Protein AF-A0A7S3ADI3-F1 (afdb_monomer)

Radius of gyration: 35.53 Å; Cα contacts (8 Å, |Δi|>4): 324; chains: 1; bounding box: 82×60×129 Å

InterPro domains:
  IPR013783 Immunoglobulin-like fold [G3DSA:2.60.40.10] (23-180)
  IPR014756 Immunoglobulin E-set [SSF81296] (14-174)
  IPR017868 Filamin/ABP280 repeat-like [PF00630] (26-171)

pLDDT: mean 74.36, std 20.29, range [29.3, 97.06]

Nearest PDB structures (foldseek):
  4m9p-assembly1_A  TM=6.680E-01  e=1.908E-05  Homo sapiens
  2w0p-assembly1_A  TM=7.934E-01  e=2.709E-04  Homo sapiens
  2k7q-assembly1_A  TM=6.368E-01  e=1.059E-04  Homo sapiens
  4p3w-assembly2_B  TM=6.270E-01  e=1.119E-04  Homo sapiens
  2jf1-assembly1_A  TM=7.685E-01  e=1.678E-03  Homo sapiens

Structure (mmCIF, N/CA/C/O backbone):
data_AF-A0A7S3ADI3-F1
#
_entry.id   AF-A0A7S3ADI3-F1
#
loop_
_atom_site.group_PDB
_atom_site.id
_atom_site.type_symbol
_atom_site.label_atom_id
_atom_site.label_alt_id
_atom_site.label_comp_id
_atom_site.label_asym_id
_atom_site.label_entity_id
_atom_site.label_seq_id
_atom_site.pdbx_PDB_ins_code
_atom_site.Cartn_x
_atom_site.Cartn_y
_atom_site.Cartn_z
_atom_site.occupancy
_atom_site.B_iso_or_equiv
_atom_site.auth_seq_id
_atom_site.auth_comp_id
_atom_site.auth_asym_id
_atom_site.auth_atom_id
_atom_site.pdbx_PDB_model_num
ATOM 1 N N . MET A 1 1 ? -21.229 -15.408 33.907 1.00 64.81 1 MET A N 1
ATOM 2 C CA . MET A 1 1 ? -21.029 -15.290 35.372 1.00 64.81 1 MET A CA 1
ATOM 3 C C . MET A 1 1 ? -22.259 -15.889 36.044 1.00 64.81 1 MET A C 1
ATOM 5 O O . MET A 1 1 ? -23.345 -15.693 35.511 1.00 64.81 1 MET A O 1
ATOM 9 N N . HIS A 1 2 ? -22.115 -16.633 37.145 1.00 72.38 2 HIS A N 1
ATOM 10 C CA . HIS A 1 2 ? -23.259 -17.216 37.862 1.00 72.38 2 HIS A CA 1
ATOM 11 C C . HIS A 1 2 ? -23.499 -16.444 39.154 1.00 72.38 2 HIS A C 1
ATOM 13 O O . HIS A 1 2 ? -22.620 -16.397 40.014 1.00 72.38 2 HIS A O 1
ATOM 19 N N . LEU A 1 3 ? -24.669 -15.819 39.269 1.00 79.75 3 LEU A N 1
ATOM 20 C CA . LEU A 1 3 ? -25.079 -15.113 40.476 1.00 79.75 3 LEU A CA 1
ATOM 21 C C . LEU A 1 3 ? -26.027 -16.014 41.267 1.00 79.75 3 LEU A C 1
ATOM 23 O O . LEU A 1 3 ? -27.162 -16.241 40.853 1.00 79.75 3 LEU A O 1
ATOM 27 N N . ALA A 1 4 ? -25.548 -16.531 42.397 1.00 79.81 4 ALA A N 1
ATOM 28 C CA . ALA A 1 4 ? -26.374 -17.280 43.334 1.00 79.81 4 ALA A CA 1
ATOM 29 C C . ALA A 1 4 ? -26.957 -16.326 44.382 1.00 79.81 4 ALA A C 1
ATOM 31 O O . ALA A 1 4 ? -26.210 -15.627 45.069 1.00 79.81 4 ALA A O 1
ATOM 32 N N . VAL A 1 5 ? -28.283 -16.301 44.509 1.00 81.19 5 VAL A N 1
ATOM 33 C CA . VAL A 1 5 ? -28.988 -15.495 45.513 1.00 81.19 5 VAL A CA 1
ATOM 34 C C . VAL A 1 5 ? -29.675 -16.432 46.495 1.00 81.19 5 VAL A C 1
ATOM 36 O O . VAL A 1 5 ? -30.455 -17.297 46.096 1.00 81.19 5 VAL A O 1
ATOM 39 N N . ARG A 1 6 ? -29.383 -16.247 47.786 1.00 87.75 6 ARG A N 1
ATOM 40 C CA . ARG A 1 6 ? -29.930 -17.054 48.882 1.00 87.75 6 ARG A CA 1
ATOM 41 C C . ARG A 1 6 ? -30.713 -16.192 49.855 1.00 87.75 6 ARG A C 1
ATOM 43 O O . ARG A 1 6 ? -30.237 -15.132 50.253 1.00 87.75 6 ARG A O 1
ATOM 50 N N . VAL A 1 7 ? -31.867 -16.684 50.294 1.00 81.44 7 VAL A N 1
ATOM 51 C CA . VAL A 1 7 ? -32.650 -16.091 51.385 1.00 81.44 7 VAL A CA 1
ATOM 52 C C . VAL A 1 7 ? -32.801 -17.138 52.481 1.00 81.44 7 VAL A C 1
ATOM 54 O O . VAL A 1 7 ? -33.259 -18.251 52.234 1.00 81.44 7 VAL A O 1
ATOM 57 N N . SER A 1 8 ? -32.362 -16.799 53.695 1.00 82.12 8 SER A N 1
ATOM 58 C CA . SER A 1 8 ? -32.428 -17.681 54.874 1.00 82.12 8 SER A CA 1
ATOM 59 C C . SER A 1 8 ? -31.777 -19.064 54.682 1.00 82.12 8 SER A C 1
ATOM 61 O O . SER A 1 8 ? -32.196 -20.040 55.295 1.00 82.12 8 SER A O 1
ATOM 63 N N . GLY A 1 9 ? -30.752 -19.157 53.828 1.00 79.62 9 GLY A N 1
ATOM 64 C CA . GLY A 1 9 ? -30.021 -20.400 53.544 1.00 79.62 9 GLY A CA 1
ATOM 65 C C . GLY A 1 9 ? -30.578 -21.245 52.391 1.00 79.62 9 GLY A C 1
ATOM 66 O O . GLY A 1 9 ? -29.896 -22.179 51.977 1.00 79.62 9 GLY A O 1
ATOM 67 N N . GLY A 1 10 ? -31.748 -20.905 51.839 1.00 77.81 10 GLY A N 1
ATOM 68 C CA . GLY A 1 10 ? -32.290 -21.515 50.619 1.00 77.81 10 GLY A CA 1
ATOM 69 C C . GLY A 1 10 ? -31.977 -20.683 49.374 1.00 77.81 10 GLY A C 1
ATOM 70 O O . GLY A 1 10 ? -31.975 -19.452 49.443 1.00 77.81 10 GLY A O 1
ATOM 71 N N . ASP A 1 11 ? -31.705 -21.339 48.244 1.00 84.38 11 ASP A N 1
ATOM 72 C CA . ASP A 1 11 ? -31.566 -20.668 46.947 1.00 84.38 11 ASP A CA 1
ATOM 73 C C . ASP A 1 11 ? -32.933 -20.135 46.483 1.00 84.38 11 ASP A C 1
ATOM 75 O O . ASP A 1 11 ? -33.967 -20.787 46.648 1.00 84.38 11 ASP A O 1
ATOM 79 N N . LEU A 1 12 ? -32.944 -18.922 45.928 1.00 82.31 12 LEU A N 1
ATOM 80 C CA . LEU A 1 12 ? -34.144 -18.346 45.326 1.00 82.31 12 LEU A CA 1
ATOM 81 C C . LEU A 1 12 ? -34.555 -19.184 44.096 1.00 82.31 12 LEU A C 1
ATOM 83 O O . LEU A 1 12 ? -33.668 -19.685 43.402 1.00 82.31 12 LEU A O 1
ATOM 87 N N . PRO A 1 13 ? -35.854 -19.334 43.772 1.00 74.44 13 PRO A N 1
ATOM 88 C CA . PRO A 1 13 ? -36.254 -19.912 42.491 1.00 74.44 13 PRO A CA 1
ATOM 89 C C . PRO A 1 13 ? -35.522 -19.231 41.318 1.00 74.44 13 PRO A C 1
ATOM 91 O O . PRO A 1 13 ? -35.363 -18.011 41.314 1.00 74.44 13 PRO A O 1
ATOM 94 N N . ASP A 1 14 ? -35.035 -20.049 40.378 1.00 78.31 14 ASP A N 1
ATOM 95 C CA . ASP A 1 14 ? -34.173 -19.696 39.231 1.00 78.31 14 ASP A CA 1
ATOM 96 C C . ASP A 1 14 ? -32.724 -19.274 39.550 1.00 78.31 14 ASP A C 1
ATOM 98 O O . ASP A 1 14 ? -31.951 -18.936 38.649 1.00 78.31 14 ASP A O 1
ATOM 102 N N . SER A 1 15 ? -32.302 -19.374 40.813 1.00 84.19 15 SER A N 1
ATOM 103 C CA . SER A 1 15 ? -30.893 -19.286 41.200 1.00 84.19 15 SER A CA 1
ATOM 104 C C . SER A 1 15 ? -30.190 -20.640 40.996 1.00 84.19 15 SER A C 1
ATOM 106 O O . SER A 1 15 ? -30.718 -21.669 41.424 1.00 84.19 15 SER A O 1
ATOM 108 N N . PRO A 1 16 ? -28.976 -20.676 40.410 1.00 80.31 16 PRO A N 1
ATOM 109 C CA . PRO A 1 16 ? -28.148 -19.530 40.035 1.00 80.31 16 PRO A CA 1
ATOM 110 C C . PRO A 1 16 ? -28.542 -18.885 38.698 1.00 80.31 16 PRO A C 1
ATOM 112 O O . PRO A 1 16 ? -28.628 -19.549 37.664 1.00 80.31 16 PRO A O 1
ATOM 115 N N . PHE A 1 17 ? -28.643 -17.554 38.699 1.00 81.38 17 PHE A N 1
ATOM 116 C CA . PHE A 1 17 ? -28.904 -16.774 37.493 1.00 81.38 17 PHE A CA 1
ATOM 117 C C . PHE A 1 17 ? -27.667 -16.751 36.592 1.00 81.38 17 PHE A C 1
ATOM 119 O O . PHE A 1 17 ? -26.553 -16.442 37.033 1.00 81.38 17 PHE A O 1
ATOM 126 N N . CYS A 1 18 ? -27.868 -17.048 35.309 1.00 73.25 18 CYS A N 1
ATOM 127 C CA . CYS A 1 18 ? -26.836 -16.921 34.287 1.00 73.25 18 CYS A CA 1
ATOM 128 C C . CYS A 1 18 ? -26.849 -15.497 33.727 1.00 73.25 18 CYS A C 1
ATOM 130 O O . CYS A 1 18 ? -27.729 -15.143 32.948 1.00 73.25 18 CYS A O 1
ATOM 132 N N . ILE A 1 19 ? -25.869 -14.683 34.121 1.00 75.81 19 ILE A N 1
ATOM 133 C CA . ILE A 1 19 ? -25.701 -13.324 33.596 1.00 75.81 19 ILE A CA 1
ATOM 134 C C . ILE A 1 19 ? -24.597 -13.348 32.538 1.00 75.81 19 ILE A C 1
ATOM 136 O O . ILE A 1 19 ? -23.446 -13.719 32.822 1.00 75.81 19 ILE A O 1
ATOM 140 N N . THR A 1 20 ? -24.958 -12.923 31.329 1.00 73.62 20 THR A N 1
ATOM 141 C CA . THR A 1 20 ? -24.029 -12.673 30.226 1.00 73.62 20 THR A CA 1
ATOM 142 C C . THR A 1 20 ? -23.801 -11.173 30.133 1.00 73.62 20 THR A C 1
ATOM 144 O O . THR A 1 20 ? -24.701 -10.423 29.768 1.00 73.62 20 THR A O 1
ATOM 147 N N . VAL A 1 21 ? -22.599 -10.731 30.494 1.00 74.12 21 VAL A N 1
ATOM 148 C CA . VAL A 1 21 ? -22.175 -9.348 30.267 1.00 74.12 21 VAL A CA 1
ATOM 149 C C . VAL A 1 21 ? -21.620 -9.285 28.851 1.00 74.12 21 VAL A C 1
ATOM 151 O O . VAL A 1 21 ? -20.622 -9.945 28.556 1.00 74.12 21 VAL A O 1
ATOM 154 N N . VAL A 1 22 ? -22.296 -8.540 27.980 1.00 76.81 22 VAL A N 1
ATOM 155 C CA . VAL A 1 22 ? -21.808 -8.239 26.632 1.00 76.81 22 VAL A CA 1
ATOM 156 C C . VAL A 1 22 ? -21.071 -6.895 26.643 1.00 76.81 22 VAL A C 1
ATOM 158 O O . VAL A 1 22 ? -21.474 -5.998 27.389 1.00 76.81 22 VAL A O 1
ATOM 161 N N . PRO A 1 23 ? -19.987 -6.749 25.864 1.00 79.94 23 PRO A N 1
ATOM 162 C CA . PRO A 1 23 ? -19.334 -5.459 25.661 1.00 79.94 23 PRO A CA 1
ATOM 163 C C . PRO A 1 23 ? -20.309 -4.427 25.083 1.00 79.94 23 PRO A C 1
ATOM 165 O O . PRO A 1 23 ? -21.277 -4.785 24.409 1.00 79.94 23 PRO A O 1
ATOM 168 N N . ALA A 1 24 ? -20.043 -3.144 25.325 1.00 80.44 24 ALA A N 1
ATOM 169 C CA . ALA A 1 24 ? -20.792 -2.073 24.667 1.00 80.44 24 ALA A CA 1
ATOM 170 C C . ALA A 1 24 ? -20.353 -1.903 23.194 1.00 80.44 24 ALA A C 1
ATOM 172 O O . ALA A 1 24 ? -19.437 -2.579 22.722 1.00 80.44 24 ALA A O 1
ATOM 173 N N . SER A 1 25 ? -21.003 -0.988 22.464 1.00 83.00 25 SER A N 1
ATOM 174 C CA . SER A 1 25 ? -20.629 -0.642 21.085 1.00 83.00 25 SER A CA 1
ATOM 175 C C . SER A 1 25 ? -19.145 -0.276 20.967 1.00 83.00 25 SER A C 1
ATOM 177 O O . SER A 1 25 ? -18.563 0.316 21.885 1.00 83.00 25 SER A O 1
ATOM 179 N N . ALA A 1 26 ? -18.550 -0.608 19.819 1.00 85.88 26 ALA A N 1
ATOM 180 C CA . ALA A 1 26 ? -17.150 -0.330 19.531 1.00 85.88 26 ALA A CA 1
ATOM 181 C C . ALA A 1 26 ? -16.830 1.166 19.687 1.00 85.88 26 ALA A C 1
ATOM 183 O O . ALA A 1 26 ? -17.563 2.047 19.243 1.00 85.88 26 ALA A O 1
ATOM 184 N N . SER A 1 27 ? -15.709 1.463 20.336 1.00 86.31 27 SER A N 1
ATOM 185 C CA . SER A 1 27 ? -15.210 2.814 20.556 1.00 86.31 27 SER A CA 1
ATOM 186 C C . SER A 1 27 ? -13.925 3.016 19.767 1.00 86.31 27 SER A C 1
ATOM 188 O O . SER A 1 27 ? -12.884 2.446 20.101 1.00 86.31 27 SER A O 1
ATOM 190 N N . ALA A 1 28 ? -13.969 3.883 18.752 1.00 86.06 28 ALA A N 1
ATOM 191 C CA . ALA A 1 28 ? -12.801 4.229 17.939 1.00 86.06 28 ALA A CA 1
ATOM 192 C C . ALA A 1 28 ? -11.582 4.644 18.774 1.00 86.06 28 ALA A C 1
ATOM 194 O O . ALA A 1 28 ? -10.474 4.197 18.515 1.00 86.06 28 ALA A O 1
ATOM 195 N N . ALA A 1 29 ? -11.794 5.432 19.832 1.00 85.06 29 ALA A N 1
ATOM 196 C CA . ALA A 1 29 ? -10.722 5.953 20.680 1.00 85.06 29 ALA A CA 1
ATOM 197 C C . ALA A 1 29 ? -10.017 4.884 21.535 1.00 85.06 29 ALA A C 1
ATOM 199 O O . ALA A 1 29 ? -8.918 5.121 22.031 1.00 85.06 29 ALA A O 1
ATOM 200 N N . ARG A 1 30 ? -10.669 3.738 21.766 1.00 86.50 30 ARG A N 1
ATOM 201 C CA . ARG A 1 30 ? -10.125 2.611 22.541 1.00 86.50 30 ARG A CA 1
ATOM 202 C C . ARG A 1 30 ? -9.694 1.445 21.662 1.00 86.50 30 ARG A C 1
ATOM 204 O O . ARG A 1 30 ? -8.986 0.569 22.148 1.00 86.50 30 ARG A O 1
ATOM 211 N N . SER A 1 31 ? -10.145 1.431 20.415 1.00 87.69 31 SER A N 1
ATOM 212 C CA . SER A 1 31 ? -9.794 0.418 19.431 1.00 87.69 31 SER A CA 1
ATOM 213 C C . SER A 1 31 ? -8.350 0.607 18.985 1.00 87.69 31 SER A C 1
ATOM 215 O O . SER A 1 31 ? -7.825 1.720 18.998 1.00 87.69 31 SER A O 1
ATOM 217 N N . GLU A 1 32 ? -7.703 -0.487 18.611 1.00 88.31 32 GLU A N 1
ATOM 218 C CA . GLU A 1 32 ? -6.291 -0.48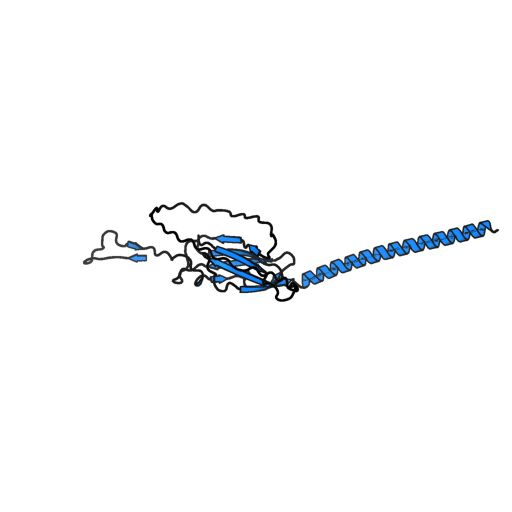2 18.257 1.00 88.31 32 GLU A CA 1
ATOM 219 C C . GLU A 1 32 ? -6.112 -0.936 16.811 1.00 88.31 32 GLU A C 1
ATOM 221 O O . GLU A 1 32 ? -6.570 -2.008 16.413 1.00 88.31 32 GLU A O 1
ATOM 226 N N . LEU A 1 33 ? -5.431 -0.109 16.021 1.00 88.62 33 LEU A N 1
ATOM 227 C CA . LEU A 1 33 ? -5.061 -0.431 14.652 1.00 88.62 33 LEU A CA 1
ATOM 228 C C . LEU A 1 33 ? -3.599 -0.883 14.616 1.00 88.62 33 LEU A C 1
ATOM 230 O O . LEU A 1 33 ? -2.696 -0.143 15.005 1.00 88.62 33 LEU A O 1
ATOM 234 N N . ARG A 1 34 ? -3.356 -2.099 14.128 1.00 87.69 34 ARG A N 1
ATOM 235 C CA . ARG A 1 34 ? -2.025 -2.700 13.992 1.00 87.69 34 ARG A CA 1
ATOM 236 C C . ARG A 1 34 ? -1.804 -3.153 12.556 1.00 87.69 34 ARG A C 1
ATOM 238 O O . ARG A 1 34 ? -2.733 -3.568 11.877 1.00 87.69 34 ARG A O 1
ATOM 245 N N . GLY A 1 35 ? -0.564 -3.138 12.088 1.00 83.12 35 GLY A N 1
ATOM 246 C CA . GLY A 1 35 ? -0.212 -3.746 10.808 1.00 83.12 35 GLY A CA 1
ATOM 247 C C . GLY A 1 35 ? 0.928 -3.041 10.099 1.00 83.12 35 GLY A C 1
ATOM 248 O O . GLY A 1 35 ? 1.277 -1.902 10.400 1.00 83.12 35 GLY A O 1
ATOM 249 N N . GLU A 1 36 ? 1.490 -3.737 9.120 1.00 80.62 36 GLU A N 1
ATOM 250 C CA . GLU A 1 36 ? 2.572 -3.233 8.272 1.00 80.62 36 GLU A CA 1
ATOM 251 C C . GLU A 1 36 ? 2.143 -2.053 7.392 1.00 80.62 36 GLU A C 1
ATOM 253 O O . GLU A 1 36 ? 2.987 -1.296 6.929 1.00 80.62 36 GLU A O 1
ATOM 258 N N . GLY A 1 37 ? 0.834 -1.871 7.181 1.00 78.25 37 GLY A N 1
ATOM 259 C CA . GLY A 1 37 ? 0.307 -0.734 6.432 1.00 78.25 37 GLY A CA 1
ATOM 260 C C . GLY A 1 37 ? 0.447 0.623 7.137 1.00 78.25 37 GLY A C 1
ATOM 261 O O . GLY A 1 37 ? 0.329 1.665 6.504 1.00 78.25 37 GLY A O 1
ATOM 262 N N . LEU A 1 38 ? 0.726 0.657 8.441 1.00 79.38 38 LEU A N 1
ATOM 263 C CA . LEU A 1 38 ? 0.944 1.928 9.147 1.00 79.38 38 LEU A CA 1
ATOM 264 C C . LEU A 1 38 ? 2.376 2.451 9.013 1.00 79.38 38 LEU A C 1
ATOM 266 O O . LEU A 1 38 ? 2.667 3.559 9.457 1.00 79.38 38 LEU A O 1
ATOM 270 N N . VAL A 1 39 ? 3.273 1.660 8.423 1.00 82.44 39 VAL A N 1
ATOM 271 C CA . VAL A 1 39 ? 4.692 1.989 8.298 1.00 82.44 39 VAL A CA 1
ATOM 272 C C . VAL A 1 39 ? 5.036 2.196 6.827 1.00 82.44 39 VAL A C 1
ATOM 274 O O . VAL 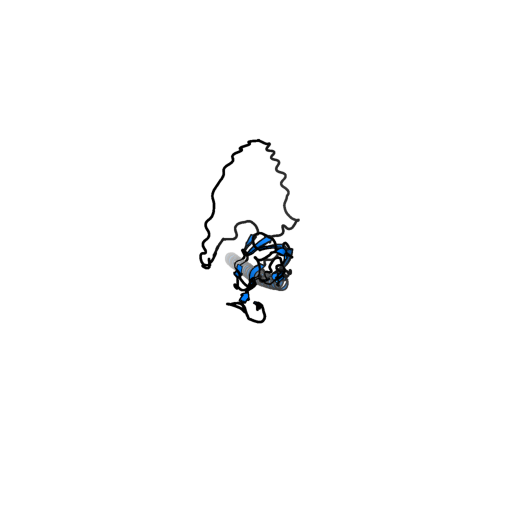A 1 39 ? 4.577 1.461 5.952 1.00 82.44 39 VAL A O 1
ATOM 277 N N . GLY A 1 40 ? 5.851 3.218 6.558 1.00 79.44 40 GLY A N 1
ATOM 278 C CA . GLY A 1 40 ? 6.367 3.493 5.221 1.00 79.44 40 GLY A CA 1
ATOM 279 C C . GLY A 1 40 ? 7.209 2.337 4.700 1.00 79.44 40 GLY A C 1
ATOM 280 O O . GLY A 1 40 ? 7.946 1.704 5.460 1.00 79.44 40 GLY A O 1
ATOM 281 N N . ALA A 1 41 ? 7.104 2.046 3.406 1.00 82.69 41 ALA A N 1
ATOM 282 C CA . ALA A 1 41 ? 7.817 0.915 2.844 1.00 82.69 41 ALA A CA 1
ATOM 283 C C . ALA A 1 41 ? 8.210 1.072 1.378 1.00 82.69 41 ALA A C 1
ATOM 285 O O . ALA A 1 41 ? 7.698 1.922 0.650 1.00 82.69 41 ALA A O 1
ATOM 286 N N . LEU A 1 42 ? 9.110 0.188 0.947 1.00 83.19 42 LEU A N 1
ATOM 287 C CA . LEU A 1 42 ? 9.447 0.028 -0.458 1.00 83.19 42 LEU A CA 1
ATOM 288 C C . LEU A 1 42 ? 8.269 -0.627 -1.180 1.00 83.19 42 LEU A C 1
ATOM 290 O O . LEU A 1 42 ? 7.807 -1.708 -0.805 1.00 83.19 42 LEU A O 1
ATOM 294 N N . VAL A 1 43 ? 7.755 0.060 -2.190 1.00 86.00 43 VAL A N 1
ATOM 295 C CA . VAL A 1 43 ? 6.654 -0.401 -3.026 1.00 86.00 43 VAL A CA 1
ATOM 296 C C . VAL A 1 43 ? 7.132 -0.554 -4.457 1.00 86.00 43 VAL A C 1
ATOM 298 O O . VAL A 1 43 ? 7.946 0.214 -4.967 1.00 86.00 43 VAL A O 1
ATOM 301 N N . ARG A 1 44 ? 6.585 -1.553 -5.138 1.00 80.69 44 ARG A N 1
ATOM 302 C CA . ARG A 1 44 ? 6.780 -1.703 -6.578 1.00 80.69 44 ARG A CA 1
ATOM 303 C C . ARG A 1 44 ? 5.990 -0.632 -7.314 1.00 80.69 44 ARG A C 1
ATOM 305 O O . ARG A 1 44 ? 5.002 -0.111 -6.794 1.00 80.69 44 ARG A O 1
ATOM 312 N N . ARG A 1 45 ? 6.335 -0.360 -8.573 1.00 71.62 45 ARG A N 1
ATOM 313 C CA . ARG A 1 45 ? 5.575 0.590 -9.416 1.00 71.62 45 ARG A CA 1
ATOM 314 C C . ARG A 1 45 ? 4.093 0.208 -9.565 1.00 71.62 45 ARG A C 1
ATOM 316 O O . ARG A 1 45 ? 3.243 1.074 -9.733 1.00 71.62 45 ARG A O 1
ATOM 323 N N . GLY A 1 46 ? 3.784 -1.087 -9.471 1.00 75.56 46 GLY A N 1
ATOM 324 C CA . GLY A 1 46 ? 2.417 -1.617 -9.461 1.00 75.56 46 GLY A CA 1
ATOM 325 C C . GLY A 1 46 ? 1.686 -1.477 -8.121 1.00 75.56 46 GLY A C 1
ATOM 326 O O . GLY A 1 46 ? 0.551 -1.928 -8.010 1.00 75.56 46 GLY A O 1
ATOM 327 N N . GLY A 1 47 ? 2.312 -0.876 -7.112 1.00 81.81 47 GLY A N 1
ATOM 328 C CA . GLY A 1 47 ? 1.838 -0.867 -5.738 1.00 81.81 47 GLY A CA 1
ATOM 329 C C . GLY A 1 47 ? 2.093 -2.183 -5.011 1.00 81.81 47 GLY A C 1
ATOM 330 O O . GLY A 1 47 ? 2.393 -3.217 -5.610 1.00 81.81 47 GLY A O 1
ATOM 331 N N . LEU A 1 48 ? 1.959 -2.135 -3.693 1.00 84.44 48 LEU A N 1
ATOM 332 C CA . LEU A 1 48 ? 2.126 -3.275 -2.805 1.00 84.44 48 LEU A CA 1
ATOM 333 C C . LEU A 1 48 ? 0.869 -3.436 -1.956 1.00 84.44 48 LEU A C 1
ATOM 335 O O . LEU A 1 48 ? 0.363 -2.464 -1.400 1.00 84.44 48 LEU A O 1
ATOM 339 N N . GLN A 1 49 ? 0.335 -4.652 -1.886 1.00 87.00 49 GLN A N 1
ATOM 340 C CA . GLN A 1 49 ? -0.807 -4.929 -1.024 1.00 87.00 49 GLN A CA 1
ATOM 341 C C . GLN A 1 49 ? -0.338 -4.914 0.430 1.00 87.00 49 GLN A C 1
ATOM 343 O O . GLN A 1 49 ? 0.619 -5.602 0.778 1.00 87.00 49 GLN A O 1
ATOM 348 N N . ARG A 1 50 ? -0.997 -4.105 1.258 1.00 87.38 50 ARG A N 1
ATOM 349 C CA . ARG A 1 50 ? -0.712 -3.975 2.685 1.00 87.38 50 ARG A CA 1
ATOM 350 C C . ARG A 1 50 ? -1.928 -4.404 3.480 1.00 87.38 50 ARG A C 1
ATOM 352 O O . ARG A 1 50 ? -3.051 -4.041 3.128 1.00 87.38 50 ARG A O 1
ATOM 359 N N . ALA A 1 51 ? -1.682 -5.172 4.534 1.00 87.88 51 ALA A N 1
ATOM 360 C CA . ALA A 1 51 ? -2.700 -5.604 5.473 1.00 87.88 51 ALA A CA 1
ATOM 361 C C . ALA A 1 51 ? -2.596 -4.822 6.790 1.00 87.88 51 ALA A C 1
ATOM 363 O O . ALA A 1 51 ? -1.512 -4.494 7.283 1.00 87.88 51 ALA A O 1
ATOM 364 N N . LEU A 1 52 ? -3.760 -4.534 7.351 1.00 89.06 52 LEU A N 1
ATOM 365 C CA . LEU A 1 52 ? -3.990 -3.914 8.641 1.00 89.06 52 LEU A CA 1
ATOM 366 C C . LEU A 1 52 ? -4.991 -4.790 9.393 1.00 89.06 52 LEU A C 1
ATOM 368 O O . LEU A 1 52 ? -5.888 -5.382 8.796 1.00 89.06 52 LEU A O 1
ATOM 372 N N . ARG A 1 53 ? -4.847 -4.852 10.707 1.00 90.50 53 ARG A N 1
ATOM 373 C CA . ARG A 1 53 ? -5.790 -5.470 11.624 1.00 90.50 53 ARG A CA 1
ATOM 374 C C . ARG A 1 53 ? -6.287 -4.407 12.584 1.00 90.50 53 ARG A C 1
ATOM 376 O O . ARG A 1 53 ? -5.486 -3.728 13.224 1.00 90.50 53 ARG A O 1
ATOM 383 N N . LEU A 1 54 ? -7.599 -4.288 12.689 1.00 90.00 54 LEU A N 1
ATOM 384 C CA . LEU A 1 54 ? -8.262 -3.437 13.659 1.00 90.00 54 LEU A CA 1
ATOM 385 C C . LEU A 1 54 ? -8.924 -4.318 14.710 1.00 90.00 54 LEU A C 1
ATOM 387 O O . LEU A 1 54 ? -9.772 -5.145 14.384 1.00 90.00 54 LEU A O 1
ATOM 391 N N . GLU A 1 55 ? -8.534 -4.120 15.961 1.00 90.56 55 GLU A N 1
ATOM 392 C CA . GLU A 1 55 ? -9.133 -4.774 17.120 1.00 90.56 55 GLU A CA 1
ATOM 393 C C . GLU A 1 55 ? -10.044 -3.765 17.813 1.00 90.56 55 GLU A C 1
ATOM 395 O O . GLU A 1 55 ? -9.587 -2.720 18.294 1.00 90.56 55 GLU A O 1
ATOM 400 N N . THR A 1 56 ? -11.349 -4.044 17.818 1.00 88.62 56 THR A N 1
ATOM 401 C CA . THR A 1 56 ? -12.329 -3.114 18.379 1.00 88.62 56 THR A CA 1
ATOM 402 C C . THR A 1 56 ? -12.534 -3.330 19.866 1.00 88.62 56 THR A C 1
ATOM 404 O O . THR A 1 56 ? -12.662 -4.455 20.351 1.00 88.62 56 THR A O 1
ATOM 407 N N . ARG A 1 57 ? -12.560 -2.218 20.602 1.00 89.44 57 ARG A N 1
ATOM 408 C CA . ARG A 1 57 ? -12.800 -2.208 22.045 1.00 89.44 57 ARG A CA 1
ATOM 409 C C . ARG A 1 57 ? -13.920 -1.259 22.393 1.00 89.44 57 ARG A C 1
ATOM 411 O O . ARG A 1 57 ? -14.056 -0.208 21.770 1.00 89.44 57 ARG A O 1
ATOM 418 N N . ASP A 1 58 ? -14.685 -1.592 23.419 1.00 87.56 58 ASP A N 1
ATOM 419 C CA . ASP A 1 58 ? -15.721 -0.717 23.943 1.00 87.56 58 ASP A CA 1
ATOM 420 C C . ASP A 1 58 ? -15.126 0.495 24.695 1.00 87.56 58 ASP A C 1
ATOM 422 O O . ASP A 1 58 ? -13.913 0.623 24.900 1.00 87.56 58 ASP A O 1
ATOM 426 N N . ALA A 1 59 ? -15.979 1.430 25.123 1.00 83.88 59 ALA A N 1
ATOM 427 C CA . ALA A 1 59 ? -15.544 2.621 25.864 1.00 83.88 59 ALA A CA 1
ATOM 428 C C . ALA A 1 59 ? -14.830 2.295 27.196 1.00 83.88 59 ALA A C 1
ATOM 430 O O . ALA A 1 59 ? -14.015 3.090 27.682 1.00 83.88 59 ALA A O 1
ATOM 431 N N . PHE A 1 60 ? -15.106 1.119 27.760 1.00 82.94 60 PHE A N 1
ATOM 432 C CA . PHE A 1 60 ? -14.543 0.625 29.012 1.00 82.94 60 PHE A CA 1
ATOM 433 C C . PHE A 1 60 ? -13.235 -0.154 28.804 1.00 82.94 60 PHE A C 1
ATOM 435 O O . PHE A 1 60 ? -12.535 -0.427 29.777 1.00 82.94 60 PHE A O 1
ATOM 442 N N . GLY A 1 61 ? -12.848 -0.413 27.551 1.00 80.44 61 GLY A N 1
ATOM 443 C CA . GLY A 1 61 ? -11.623 -1.112 27.178 1.00 80.44 61 GLY A CA 1
ATOM 444 C C . GLY A 1 61 ? -11.771 -2.630 27.069 1.00 80.44 61 GLY A C 1
ATOM 445 O O . GLY A 1 61 ? -10.748 -3.312 27.018 1.00 80.44 61 GLY A O 1
ATOM 446 N N . ASN A 1 62 ? -13.000 -3.152 27.031 1.00 84.12 62 ASN A N 1
ATOM 447 C CA . ASN A 1 62 ? -13.263 -4.567 26.781 1.00 84.12 62 ASN A CA 1
ATOM 448 C C . ASN A 1 62 ? -13.257 -4.851 25.279 1.00 84.12 62 ASN A C 1
ATOM 450 O O . ASN A 1 62 ? -13.748 -4.036 24.499 1.00 84.12 62 ASN A O 1
ATOM 454 N N . ASP A 1 63 ? -12.769 -6.023 24.884 1.00 83.94 63 ASP A N 1
ATOM 455 C CA . ASP A 1 63 ? -12.806 -6.455 23.486 1.00 83.94 63 ASP A CA 1
ATOM 456 C C . ASP A 1 63 ? -14.253 -6.726 23.059 1.00 83.94 63 ASP A C 1
ATOM 458 O O . ASP A 1 63 ? -14.985 -7.471 23.726 1.00 83.94 63 ASP A O 1
ATOM 462 N N . CYS A 1 64 ? -14.676 -6.109 21.955 1.00 83.88 64 CYS A N 1
ATOM 463 C CA . CYS A 1 64 ? -15.988 -6.367 21.377 1.00 83.88 64 CYS A CA 1
ATOM 464 C C . CYS A 1 64 ? -16.038 -7.828 20.912 1.00 83.88 64 CYS A C 1
ATOM 466 O O . CYS A 1 64 ? -15.131 -8.293 20.237 1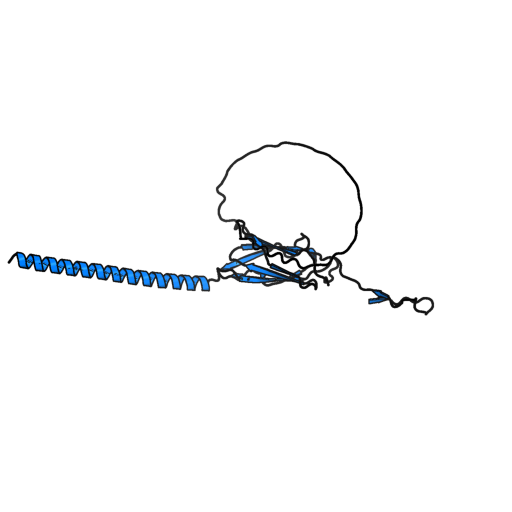.00 83.88 64 CYS A O 1
ATOM 468 N N . LYS A 1 65 ? -17.083 -8.572 21.295 1.00 80.19 65 LYS A N 1
ATOM 469 C CA . LYS A 1 65 ? -17.240 -9.997 20.932 1.00 80.19 65 LYS A CA 1
ATOM 470 C C . LYS A 1 65 ? -18.135 -10.227 19.720 1.00 80.19 65 LYS A C 1
ATOM 472 O O . LYS A 1 65 ? -18.330 -11.366 19.311 1.00 80.19 65 LYS A O 1
ATOM 477 N N . GLU A 1 66 ? -18.691 -9.147 19.196 1.00 79.44 66 GLU A N 1
ATOM 478 C CA . GLU A 1 66 ? -19.561 -9.124 18.034 1.00 79.44 66 GLU A CA 1
ATOM 479 C C . GLU A 1 66 ? -19.019 -8.062 17.075 1.00 79.44 66 GLU A C 1
ATOM 481 O O . GLU A 1 66 ? -18.544 -7.006 17.506 1.00 79.44 66 GLU A O 1
ATOM 486 N N . GLY A 1 67 ? -19.048 -8.374 15.780 1.00 77.31 67 GLY A N 1
ATOM 487 C CA . GLY A 1 67 ? -18.755 -7.420 14.711 1.00 77.31 67 GLY A CA 1
ATOM 488 C C . GLY A 1 67 ? -19.928 -6.475 14.420 1.00 77.31 67 GLY A C 1
ATOM 489 O O . GLY A 1 67 ? -20.844 -6.315 15.227 1.00 77.31 67 GLY A O 1
ATOM 490 N N . GLY A 1 68 ? -19.924 -5.867 13.235 1.00 78.94 68 GLY A N 1
ATOM 491 C CA . GLY A 1 68 ? -21.009 -5.006 12.749 1.00 78.94 68 GLY A CA 1
ATOM 492 C C . GLY A 1 68 ? -20.851 -3.506 13.009 1.00 78.94 68 GLY A C 1
ATOM 493 O O . GLY A 1 68 ? -21.802 -2.760 12.780 1.00 78.94 68 GLY A O 1
ATOM 494 N N . ALA A 1 69 ? -19.679 -3.053 13.455 1.00 83.00 69 ALA A N 1
ATOM 495 C CA . ALA A 1 69 ? -19.342 -1.632 13.483 1.00 83.00 69 ALA A CA 1
ATOM 496 C C . ALA A 1 69 ? -19.080 -1.119 12.055 1.00 83.00 69 ALA A C 1
ATOM 498 O O . ALA A 1 69 ? -18.542 -1.850 11.216 1.00 83.00 69 ALA A O 1
ATOM 499 N N . ASP A 1 70 ? -19.441 0.134 11.768 1.00 84.12 70 ASP A N 1
ATOM 500 C CA . ASP A 1 70 ? -19.199 0.724 10.450 1.00 84.12 70 ASP A CA 1
ATOM 501 C C . ASP A 1 70 ? -17.736 1.172 10.353 1.00 84.12 70 ASP A C 1
ATOM 503 O O . ASP A 1 70 ? -17.347 2.224 10.869 1.00 84.12 70 ASP A O 1
ATOM 507 N N . VAL A 1 71 ? -16.901 0.332 9.735 1.00 87.31 71 VAL A N 1
ATOM 508 C CA . VAL A 1 71 ? -15.469 0.589 9.571 1.00 87.31 71 VAL A CA 1
ATOM 509 C C . VAL A 1 71 ? -15.181 1.108 8.168 1.00 87.31 71 VAL A C 1
ATOM 511 O O . VAL A 1 71 ? -15.310 0.390 7.176 1.00 87.31 71 VAL A O 1
ATOM 514 N N . THR A 1 72 ? -14.701 2.348 8.092 1.00 85.62 72 THR A N 1
ATOM 515 C CA . THR A 1 72 ? -14.332 3.006 6.836 1.00 85.62 72 THR A CA 1
ATOM 516 C C . THR A 1 72 ? -12.832 3.286 6.790 1.00 85.62 72 THR A C 1
ATOM 518 O O . THR A 1 72 ? -12.264 3.877 7.706 1.00 85.62 72 THR A O 1
ATOM 521 N N . VAL A 1 73 ? -12.185 2.905 5.684 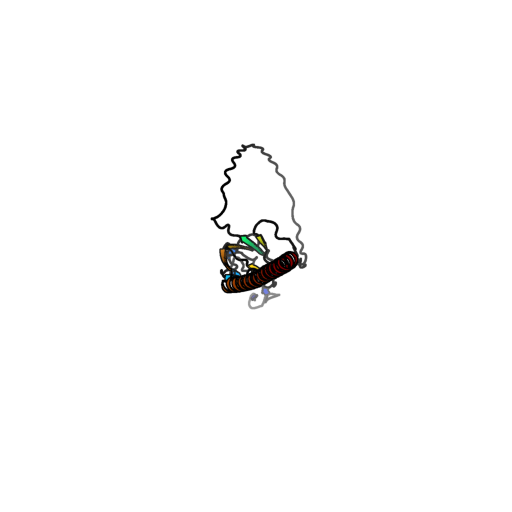1.00 87.00 73 VAL A N 1
ATOM 522 C CA . VAL A 1 73 ? -10.778 3.230 5.401 1.00 87.00 73 VAL A CA 1
ATOM 523 C C . VAL A 1 73 ? -10.711 4.201 4.245 1.00 87.00 73 VAL A C 1
ATOM 525 O O . VAL A 1 73 ? -11.191 3.910 3.147 1.00 87.00 73 VAL A O 1
ATOM 528 N N . SER A 1 74 ? -10.053 5.331 4.472 1.00 85.19 74 SER A N 1
ATOM 529 C CA . SER A 1 74 ? -9.791 6.304 3.426 1.00 85.19 74 SER A CA 1
ATOM 530 C C . SER A 1 74 ? -8.305 6.628 3.361 1.00 85.19 74 SER A C 1
ATOM 532 O O . SER A 1 74 ? -7.675 6.985 4.353 1.00 85.19 74 SER A O 1
ATOM 534 N N . LEU A 1 75 ? -7.735 6.471 2.169 1.00 84.81 75 LEU A N 1
ATOM 535 C CA . LEU A 1 75 ? -6.383 6.915 1.873 1.00 84.81 75 LEU A CA 1
ATOM 536 C C . LEU A 1 75 ? -6.476 8.129 0.974 1.00 84.81 75 LEU A C 1
ATOM 538 O O . LEU A 1 75 ? -7.145 8.069 -0.057 1.00 84.81 75 LEU A O 1
ATOM 542 N N . ARG A 1 76 ? -5.795 9.205 1.349 1.00 86.50 76 ARG A N 1
ATOM 543 C CA . ARG A 1 76 ? -5.628 10.387 0.505 1.00 86.50 76 ARG A CA 1
ATOM 544 C C . ARG A 1 76 ? -4.150 10.617 0.258 1.00 86.50 76 ARG A C 1
ATOM 546 O O . ARG A 1 76 ? -3.352 10.456 1.177 1.00 86.50 76 ARG A O 1
ATOM 553 N N . LEU A 1 77 ? -3.782 10.983 -0.965 1.00 81.69 77 LEU A N 1
ATOM 554 C CA . LEU A 1 77 ? -2.431 11.469 -1.229 1.00 81.69 77 LEU A CA 1
ATOM 555 C C . LEU A 1 77 ? -2.196 12.680 -0.316 1.00 81.69 77 LEU A C 1
ATOM 557 O O . LEU A 1 77 ? -3.002 13.614 -0.319 1.00 81.69 77 LEU A O 1
ATOM 561 N N . ALA A 1 78 ? -1.153 12.632 0.509 1.00 75.50 78 ALA A N 1
ATOM 562 C CA . ALA A 1 78 ? -0.709 13.825 1.202 1.00 75.50 78 ALA A CA 1
ATOM 563 C C . ALA A 1 78 ? -0.140 14.717 0.104 1.00 75.50 78 ALA A C 1
ATOM 565 O O . ALA A 1 78 ? 0.813 14.337 -0.576 1.00 75.50 78 ALA A O 1
ATOM 566 N N . GLU A 1 79 ? -0.824 15.821 -0.178 1.00 55.62 79 GLU A N 1
ATOM 567 C CA . GLU A 1 79 ? -0.368 16.769 -1.180 1.00 55.62 79 GLU A CA 1
ATOM 568 C C . GLU A 1 79 ? 1.078 17.129 -0.841 1.00 55.62 79 GLU A C 1
ATOM 570 O O . GLU A 1 79 ? 1.357 17.656 0.237 1.00 55.62 79 GLU A O 1
ATOM 575 N N . VAL A 1 80 ? 2.007 16.778 -1.732 1.00 47.25 80 VAL A N 1
ATOM 576 C CA . VAL A 1 80 ? 3.388 17.223 -1.610 1.00 47.25 80 VAL A CA 1
ATOM 577 C C . VAL A 1 80 ? 3.311 18.738 -1.692 1.00 47.25 80 VAL A C 1
ATOM 579 O O . VAL A 1 80 ? 3.040 19.285 -2.761 1.00 47.25 80 VAL A O 1
ATOM 582 N N . ALA A 1 81 ? 3.499 19.416 -0.562 1.00 39.06 81 ALA A N 1
ATOM 583 C CA . ALA A 1 81 ? 3.667 20.858 -0.514 1.00 39.06 81 ALA A CA 1
ATOM 584 C C . ALA A 1 81 ? 4.942 21.206 -1.300 1.00 39.06 81 ALA A C 1
ATOM 586 O O . ALA A 1 81 ? 6.034 21.282 -0.744 1.00 39.06 81 ALA A O 1
ATOM 587 N N . GLY A 1 82 ? 4.826 21.298 -2.625 1.00 38.12 82 GLY A N 1
ATOM 588 C CA . GLY A 1 82 ? 5.998 21.372 -3.485 1.00 38.12 82 GLY A CA 1
ATOM 589 C C . GLY A 1 82 ? 5.779 21.070 -4.962 1.00 38.12 82 GLY A C 1
ATOM 590 O O . GLY A 1 82 ? 6.671 20.486 -5.559 1.00 38.12 82 GLY A O 1
ATOM 591 N N . ALA A 1 83 ? 4.646 21.440 -5.564 1.00 41.38 83 ALA A N 1
ATOM 592 C CA . ALA A 1 83 ? 4.577 21.833 -6.979 1.00 41.38 83 ALA A CA 1
ATOM 593 C C . ALA A 1 83 ? 3.155 22.282 -7.343 1.00 41.38 83 ALA A C 1
ATOM 595 O O . ALA A 1 83 ? 2.216 21.514 -7.195 1.00 41.38 83 ALA A O 1
ATOM 596 N N . ALA A 1 84 ? 3.053 23.480 -7.925 1.00 38.22 84 ALA A N 1
ATOM 597 C CA . ALA A 1 84 ? 1.873 24.066 -8.572 1.00 38.22 84 ALA A CA 1
ATOM 598 C C . ALA A 1 84 ? 0.847 24.786 -7.673 1.00 38.22 84 ALA A C 1
ATOM 600 O O . ALA A 1 84 ? -0.218 24.269 -7.366 1.00 38.22 84 ALA A O 1
ATOM 601 N N . ALA A 1 85 ? 1.120 26.066 -7.403 1.00 39.28 85 ALA A N 1
ATOM 602 C CA . ALA A 1 85 ? 0.075 27.085 -7.286 1.00 39.28 85 ALA A CA 1
ATOM 603 C C . ALA A 1 85 ? 0.627 28.465 -7.702 1.00 39.28 85 ALA A C 1
ATOM 605 O O . ALA A 1 85 ? 0.778 29.368 -6.889 1.00 39.28 85 ALA A O 1
ATOM 606 N N . LEU A 1 86 ? 0.973 28.616 -8.986 1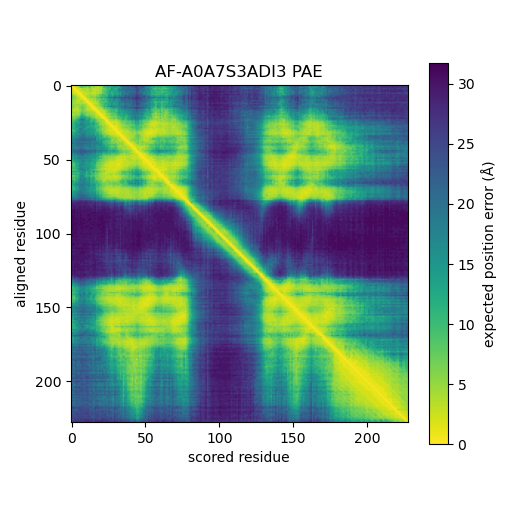.00 43.47 86 LEU A N 1
ATOM 607 C CA . LEU A 1 86 ? 0.872 29.917 -9.653 1.00 43.47 86 LEU A CA 1
ATOM 608 C C . LEU A 1 86 ? -0.501 29.933 -10.317 1.00 43.47 86 LEU A C 1
ATOM 610 O O . LEU A 1 86 ? -0.732 29.219 -11.291 1.00 43.47 86 LEU A O 1
ATOM 614 N N . GLY A 1 87 ? -1.419 30.691 -9.733 1.00 35.38 87 GLY A N 1
ATOM 615 C CA . GLY A 1 87 ? -2.805 30.757 -10.172 1.00 35.38 87 GLY A CA 1
ATOM 616 C C . GLY A 1 87 ? -3.610 31.717 -9.313 1.00 35.38 87 GLY A C 1
ATOM 617 O O . GLY A 1 87 ? -4.664 31.342 -8.810 1.00 35.38 87 GLY A O 1
ATOM 618 N N . ASP A 1 88 ? -3.100 32.935 -9.121 1.00 41.69 88 ASP A N 1
ATOM 619 C CA . ASP A 1 88 ? -3.883 34.040 -8.577 1.00 41.69 88 ASP A CA 1
ATOM 620 C C . ASP A 1 88 ? -5.008 34.376 -9.562 1.00 41.69 88 ASP A C 1
ATOM 622 O O . ASP A 1 88 ? -4.823 35.038 -10.584 1.00 41.69 88 ASP A O 1
ATOM 626 N N . GLY A 1 89 ? -6.184 33.831 -9.270 1.00 35.19 89 GLY A N 1
ATOM 627 C CA . GLY A 1 89 ? -7.440 34.103 -9.947 1.00 35.19 89 GLY A CA 1
ATOM 628 C C . GLY A 1 89 ? -8.448 34.635 -8.943 1.00 35.19 89 GLY A C 1
ATOM 629 O O . GLY A 1 89 ? -9.308 33.898 -8.469 1.00 35.19 89 GLY A O 1
ATOM 630 N N . GLU A 1 90 ? -8.327 35.924 -8.630 1.00 35.47 90 GLU A N 1
ATOM 631 C CA . GLU A 1 90 ? -9.370 36.752 -8.024 1.00 35.47 90 GLU A CA 1
ATOM 632 C C . GLU A 1 90 ? -10.750 36.437 -8.616 1.00 35.47 90 GLU A C 1
ATOM 634 O O . GLU A 1 90 ? -10.985 36.714 -9.792 1.00 35.47 90 GLU A O 1
ATOM 639 N N . ARG A 1 91 ? -11.694 35.971 -7.787 1.00 35.62 91 ARG A N 1
ATOM 640 C CA . ARG A 1 91 ? -13.108 36.367 -7.887 1.00 35.62 91 ARG A CA 1
ATOM 641 C C . ARG A 1 91 ? -13.729 36.482 -6.499 1.00 35.62 91 ARG A C 1
ATOM 643 O O . ARG A 1 91 ? -14.098 35.503 -5.862 1.00 35.62 91 ARG A O 1
ATOM 650 N N . HIS A 1 92 ? -13.870 37.738 -6.085 1.00 39.53 92 HIS A N 1
ATOM 651 C CA . HIS A 1 92 ? -14.939 38.220 -5.221 1.00 39.53 92 HIS A CA 1
ATOM 652 C C . HIS A 1 92 ? -16.294 37.644 -5.658 1.00 39.53 92 HIS A C 1
ATOM 654 O O . HIS A 1 92 ? -16.673 37.805 -6.819 1.00 39.53 92 HIS A O 1
ATOM 660 N N . GLN A 1 93 ? -17.078 37.119 -4.715 1.00 39.66 93 GLN A N 1
ATOM 661 C CA . GLN A 1 93 ? -18.512 37.395 -4.710 1.00 39.66 93 GLN A CA 1
ATOM 662 C C . GLN A 1 93 ? -19.082 37.402 -3.289 1.00 39.66 93 GLN A C 1
ATOM 664 O O . GLN A 1 93 ? -18.888 36.498 -2.483 1.00 39.66 93 GLN A O 1
ATOM 669 N N . VAL A 1 94 ? -19.734 38.526 -3.030 1.00 39.38 94 VAL A N 1
ATOM 670 C CA . VAL A 1 94 ? -20.383 39.006 -1.817 1.00 39.38 94 VAL A CA 1
ATOM 671 C C . VAL A 1 94 ? -21.727 38.304 -1.599 1.00 39.38 94 VAL A C 1
ATOM 673 O O . VAL A 1 94 ? -22.485 38.130 -2.545 1.00 39.38 94 VAL A O 1
ATOM 676 N N . GLY A 1 95 ? -21.977 37.967 -0.330 1.00 36.97 95 GLY A N 1
ATOM 677 C CA . GLY A 1 95 ? -23.238 37.977 0.427 1.00 36.97 95 GLY A CA 1
ATOM 678 C C . GLY A 1 95 ? -24.596 37.834 -0.269 1.00 36.97 95 GLY A C 1
ATOM 679 O O . GLY A 1 95 ? -24.950 38.584 -1.173 1.00 36.97 95 GLY A O 1
ATOM 680 N N . SER A 1 96 ? -25.460 37.008 0.323 1.00 42.84 96 SER A N 1
ATOM 681 C CA . SER A 1 96 ? -26.789 37.490 0.731 1.00 42.84 96 SER A CA 1
ATOM 682 C C . SER A 1 96 ? -27.458 36.561 1.741 1.00 42.84 96 SER A C 1
ATOM 684 O O . SER A 1 96 ? -27.489 35.341 1.593 1.00 42.84 96 SER A O 1
ATOM 686 N N . ASP A 1 97 ? -27.983 37.213 2.771 1.00 38.19 97 ASP A N 1
ATOM 687 C CA . ASP A 1 97 ? -28.871 36.728 3.813 1.00 38.19 97 ASP A CA 1
ATOM 688 C C . ASP A 1 97 ? -30.154 36.073 3.282 1.00 38.19 97 ASP A C 1
ATOM 690 O O . ASP A 1 97 ? -30.679 36.435 2.228 1.00 38.19 97 ASP A O 1
ATOM 694 N N . GLY A 1 98 ? -30.731 35.179 4.086 1.00 38.75 98 GLY A N 1
ATOM 695 C CA . GLY A 1 98 ? -32.084 34.677 3.866 1.00 38.75 98 GLY A CA 1
ATOM 696 C C . GLY A 1 98 ? -32.504 33.655 4.914 1.00 38.75 98 GLY A C 1
ATOM 697 O O . GLY A 1 98 ? -32.311 32.458 4.731 1.00 38.75 98 GLY A O 1
ATOM 698 N N . GLY A 1 99 ? -33.062 34.143 6.024 1.00 36.91 99 GLY A N 1
ATOM 699 C CA . GLY A 1 99 ? -33.629 33.330 7.099 1.00 36.91 99 GLY A CA 1
ATOM 700 C C . GLY A 1 99 ? -34.857 32.508 6.686 1.00 36.91 99 GLY A C 1
ATOM 701 O O . GLY A 1 99 ? -35.521 32.784 5.690 1.00 36.91 99 GLY A O 1
ATOM 702 N N . GLY A 1 100 ? -35.175 31.500 7.499 1.00 39.19 100 GLY A N 1
ATOM 703 C CA . GLY A 1 100 ? -36.314 30.616 7.273 1.00 39.19 100 GLY A CA 1
ATOM 704 C C . GLY A 1 100 ? -36.521 29.629 8.414 1.00 39.19 100 GLY A C 1
ATOM 705 O O . GLY A 1 100 ? -36.240 28.446 8.283 1.00 39.19 100 GLY A O 1
ATOM 706 N N . ASP A 1 101 ? -36.996 30.162 9.533 1.00 38.41 101 ASP A N 1
ATOM 707 C CA . ASP A 1 101 ? -37.590 29.462 10.672 1.00 38.41 101 ASP A CA 1
ATOM 708 C C . ASP A 1 101 ? -38.701 28.491 10.215 1.00 38.41 101 ASP A C 1
ATOM 710 O O . ASP A 1 101 ? -39.529 28.884 9.385 1.00 38.41 101 ASP A O 1
ATOM 714 N N . ARG A 1 102 ? -38.745 27.258 10.752 1.00 44.78 102 ARG A N 1
ATOM 715 C CA . ARG A 1 102 ? -39.996 26.518 11.017 1.00 44.78 102 ARG A CA 1
ATOM 716 C C . ARG A 1 102 ? -39.789 25.216 11.791 1.00 44.78 102 ARG A C 1
ATOM 718 O O . ARG A 1 102 ? -39.011 24.335 11.440 1.00 44.78 102 ARG A O 1
ATOM 725 N N . SER A 1 103 ? -40.596 25.143 12.835 1.00 47.25 103 SER A N 1
ATOM 726 C CA . SER A 1 103 ? -40.825 24.109 13.828 1.00 47.25 103 SER A CA 1
ATOM 727 C C . SER A 1 103 ? -41.784 22.998 13.364 1.00 47.25 103 SER A C 1
ATOM 729 O O . SER A 1 103 ? -42.603 23.188 12.466 1.00 47.25 103 SER A O 1
ATOM 731 N N . GLY A 1 104 ? -41.715 21.857 14.062 1.00 39.31 104 GLY A N 1
ATOM 732 C CA . GLY A 1 104 ? -42.655 20.725 14.019 1.00 39.31 104 GLY A CA 1
ATOM 733 C C . GLY A 1 104 ? -41.883 19.398 13.990 1.00 39.31 104 GLY A C 1
ATOM 734 O O . GLY A 1 104 ? -41.106 19.179 13.078 1.00 39.31 104 GLY A O 1
ATOM 735 N N . GLY A 1 105 ? -41.942 18.466 14.942 1.00 34.91 105 GLY A N 1
ATOM 736 C CA . GLY A 1 105 ? -42.936 18.186 15.971 1.00 34.91 105 GLY A CA 1
ATOM 737 C C . GLY A 1 105 ? -43.541 16.796 15.731 1.00 34.91 105 GLY A C 1
ATOM 738 O O . GLY A 1 105 ? -44.448 16.677 14.919 1.00 34.91 105 GLY A O 1
ATOM 739 N N . GLY A 1 106 ? -43.083 15.781 16.480 1.00 32.69 106 GLY A N 1
ATOM 740 C CA . GLY A 1 106 ? -43.895 14.610 16.860 1.00 32.69 106 GLY A CA 1
ATOM 741 C C . GLY A 1 106 ? -43.578 13.237 16.236 1.00 32.69 106 GLY A C 1
ATOM 742 O O . GLY A 1 106 ? -43.514 13.093 15.023 1.00 32.69 106 GLY A O 1
ATOM 743 N N . GLY A 1 107 ? -43.526 12.210 17.104 1.00 31.89 107 GLY A N 1
ATOM 744 C CA . GLY A 1 107 ? -43.951 10.829 16.796 1.00 31.89 107 GLY A CA 1
ATOM 745 C C . GLY A 1 107 ? -42.828 9.799 16.598 1.00 31.89 107 GLY A C 1
ATOM 746 O O . GLY A 1 107 ? -42.365 9.617 15.487 1.00 31.89 107 GLY A O 1
ATOM 747 N N . SER A 1 108 ? -42.251 9.213 17.651 1.00 36.31 108 SER A N 1
ATOM 748 C CA . SER A 1 108 ? -42.694 7.990 18.358 1.00 36.31 108 SER A CA 1
ATOM 749 C C . SER A 1 108 ? -42.384 6.649 17.654 1.00 36.31 108 SER A C 1
ATOM 751 O O . SER A 1 108 ? -42.911 6.344 16.594 1.00 36.31 108 SER A O 1
ATOM 753 N N . VAL A 1 109 ? -41.530 5.872 18.334 1.00 42.41 109 VAL A N 1
ATOM 754 C CA . VAL A 1 109 ? -41.413 4.403 18.475 1.00 42.41 109 VAL A CA 1
ATOM 755 C C . VAL A 1 109 ? -41.806 3.462 17.319 1.00 42.41 109 VAL A C 1
ATOM 757 O O . VAL A 1 109 ? -42.974 3.301 16.989 1.00 42.41 109 VAL A O 1
ATOM 760 N N . ALA A 1 110 ? -40.834 2.659 16.868 1.00 36.72 110 ALA A N 1
ATOM 761 C CA . ALA A 1 110 ? -41.045 1.242 16.550 1.00 36.72 110 ALA A CA 1
ATOM 762 C C . ALA A 1 110 ? -39.716 0.466 16.611 1.00 36.72 110 ALA A C 1
ATOM 764 O O . ALA A 1 110 ? -38.835 0.626 15.772 1.00 36.72 110 ALA A O 1
ATOM 765 N N . SER A 1 111 ? -39.596 -0.390 17.627 1.00 34.31 111 SER A N 1
ATOM 766 C CA . SER A 1 111 ? -38.625 -1.485 17.686 1.00 34.31 111 SER A CA 1
ATOM 767 C C . SER A 1 111 ? -39.102 -2.644 16.813 1.00 34.31 111 SER A C 1
ATOM 769 O O . SER A 1 111 ? -40.253 -3.056 16.948 1.00 34.31 111 SER A O 1
ATOM 771 N N . SER A 1 112 ? -38.218 -3.221 15.994 1.00 39.97 112 SER A N 1
ATOM 772 C CA . SER A 1 112 ? -38.114 -4.677 15.785 1.00 39.97 112 SER A CA 1
ATOM 773 C C . SER A 1 112 ? -36.857 -5.049 14.978 1.00 39.97 112 SER A C 1
ATOM 775 O O . SER A 1 112 ? -36.464 -4.297 14.085 1.00 39.97 112 SER A O 1
ATOM 777 N N . PRO A 1 113 ? -36.227 -6.201 15.276 1.00 46.97 113 PRO A N 1
ATOM 778 C CA . PRO A 1 113 ? -34.917 -6.589 14.764 1.00 46.97 113 PRO A CA 1
ATOM 779 C C . PRO A 1 113 ? -35.024 -7.320 13.418 1.00 46.97 113 PRO A C 1
ATOM 781 O O . PRO A 1 113 ? -35.883 -8.182 13.230 1.00 46.97 113 PRO A O 1
ATOM 784 N N . ARG A 1 114 ? -34.120 -7.017 12.482 1.00 36.84 114 ARG A N 1
ATOM 785 C CA . ARG A 1 114 ? -33.945 -7.778 11.238 1.00 36.84 114 ARG A CA 1
ATOM 786 C C . ARG A 1 114 ? -32.458 -7.988 10.948 1.00 36.84 114 ARG A C 1
ATOM 788 O O . ARG A 1 114 ? -31.767 -7.066 10.546 1.00 36.84 114 ARG A O 1
ATOM 795 N N . THR A 1 115 ? -32.026 -9.220 11.207 1.00 43.94 115 THR A N 1
ATOM 796 C CA . THR A 1 115 ? -31.046 -10.047 10.479 1.00 43.94 115 THR A CA 1
ATOM 797 C C . THR A 1 115 ? -29.914 -9.330 9.719 1.00 43.94 115 THR A C 1
ATOM 799 O O . THR A 1 115 ? -30.197 -8.673 8.715 1.00 43.94 115 THR A O 1
ATOM 802 N N . PRO A 1 116 ? -28.625 -9.546 10.055 1.00 40.62 116 PRO A N 1
ATOM 803 C CA . PRO A 1 116 ? -27.531 -9.089 9.205 1.00 40.62 116 PRO A CA 1
ATOM 804 C C . PRO A 1 116 ? -27.417 -10.005 7.975 1.00 40.62 116 PRO A C 1
ATOM 806 O O . PRO A 1 116 ? -26.806 -11.070 8.016 1.00 40.62 116 PRO A O 1
ATOM 809 N N . MET A 1 117 ? -28.035 -9.605 6.860 1.00 39.31 117 MET A N 1
ATOM 810 C CA . MET A 1 117 ? -27.665 -10.124 5.543 1.00 39.31 117 MET A CA 1
ATOM 811 C C . MET A 1 117 ? -26.422 -9.377 5.064 1.00 39.31 117 MET A C 1
ATOM 813 O O . MET A 1 117 ? -26.438 -8.155 4.920 1.00 39.31 117 MET A O 1
ATOM 817 N N . ALA A 1 118 ? -25.357 -10.132 4.803 1.00 39.03 118 ALA A N 1
ATOM 818 C CA . ALA A 1 118 ? -24.142 -9.665 4.160 1.00 39.03 118 ALA A CA 1
ATOM 819 C C . ALA A 1 118 ? -24.468 -8.833 2.907 1.00 39.03 118 ALA A C 1
ATOM 821 O O . ALA A 1 118 ? -25.065 -9.333 1.951 1.00 39.03 118 ALA A O 1
ATOM 822 N N . ARG A 1 119 ? -24.057 -7.560 2.902 1.00 34.78 119 ARG A N 1
ATOM 823 C CA . ARG A 1 119 ? -23.982 -6.754 1.681 1.00 34.78 119 ARG A CA 1
ATOM 824 C C . ARG A 1 119 ? -22.566 -6.885 1.129 1.00 34.78 119 ARG A C 1
ATOM 826 O O . ARG A 1 119 ? -21.649 -6.328 1.725 1.00 34.78 119 ARG A O 1
ATOM 833 N N . PRO A 1 120 ? -22.353 -7.554 -0.013 1.00 36.88 120 PRO A N 1
ATOM 834 C CA . PRO A 1 120 ? -21.146 -7.324 -0.781 1.00 36.88 120 PRO A CA 1
ATOM 835 C C . PRO A 1 120 ? -21.276 -5.934 -1.413 1.00 36.88 120 PRO A C 1
ATOM 837 O O . PRO A 1 120 ? -21.933 -5.761 -2.438 1.00 36.88 120 PRO A O 1
ATOM 840 N N . THR A 1 121 ? -20.686 -4.905 -0.805 1.00 36.31 121 THR A N 1
ATOM 841 C CA . THR A 1 121 ? -20.480 -3.628 -1.498 1.00 36.31 121 THR A CA 1
ATOM 842 C C . THR A 1 121 ? -19.284 -3.777 -2.430 1.00 36.31 121 THR A C 1
ATOM 844 O O . THR A 1 121 ? -18.196 -3.272 -2.170 1.00 36.31 121 THR A O 1
ATOM 847 N N . SER A 1 122 ? -19.484 -4.489 -3.540 1.00 43.56 122 SER A N 1
ATOM 848 C CA . SER A 1 122 ? -18.593 -4.412 -4.694 1.00 43.56 122 SER A CA 1
ATOM 849 C C . SER A 1 122 ? -18.832 -3.078 -5.403 1.00 43.56 122 SER A C 1
ATOM 851 O O . SER A 1 122 ? -19.510 -3.005 -6.429 1.00 43.56 122 SER A O 1
ATOM 853 N N . ALA 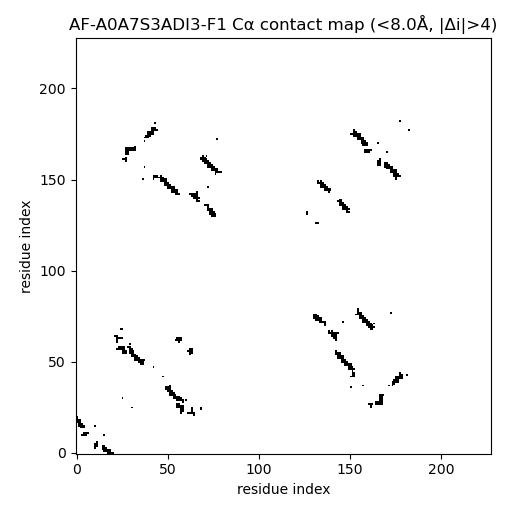A 1 123 ? -18.296 -1.997 -4.841 1.00 36.38 123 ALA A N 1
ATOM 854 C CA . ALA A 1 123 ? -18.122 -0.754 -5.574 1.00 36.38 123 ALA A CA 1
ATOM 855 C C . ALA A 1 123 ? -16.875 -0.903 -6.455 1.00 36.38 123 ALA A C 1
ATOM 857 O O . ALA A 1 123 ? -15.774 -0.498 -6.093 1.00 36.38 123 ALA A O 1
ATOM 858 N N . GLY A 1 124 ? -17.060 -1.520 -7.625 1.00 35.12 124 GLY A N 1
ATOM 859 C CA . GLY A 1 124 ? -16.150 -1.381 -8.759 1.00 35.12 124 GLY A CA 1
ATOM 860 C C . GLY A 1 124 ? -16.227 0.051 -9.285 1.00 35.12 124 GLY A C 1
ATOM 861 O O . GLY A 1 124 ? -16.866 0.312 -10.298 1.00 35.12 124 GLY A O 1
ATOM 862 N N . GLY A 1 125 ? -15.646 0.990 -8.541 1.00 29.30 125 GLY A N 1
ATOM 863 C CA . GLY A 1 125 ? -15.504 2.386 -8.926 1.00 29.30 125 GLY A CA 1
ATOM 864 C C . GLY A 1 125 ? -14.119 2.613 -9.510 1.00 29.30 125 GLY A C 1
ATOM 865 O O . GLY A 1 125 ? -13.118 2.508 -8.805 1.00 29.30 125 GLY A O 1
ATOM 866 N N . SER A 1 126 ? -14.074 2.914 -10.805 1.00 36.00 126 SER A N 1
ATOM 867 C CA . SER A 1 126 ? -12.898 3.446 -11.498 1.00 36.00 126 SER A CA 1
ATOM 868 C C . SER A 1 126 ? -12.271 4.603 -10.688 1.00 36.00 126 SER A C 1
ATOM 870 O O . SER A 1 126 ? -13.031 5.435 -10.185 1.00 36.00 126 SER A O 1
ATOM 872 N N . PRO A 1 127 ? -10.933 4.700 -10.538 1.00 40.09 127 PRO A N 1
ATOM 873 C CA . PRO A 1 127 ? -10.297 5.772 -9.775 1.00 40.09 127 PRO A CA 1
ATOM 874 C C . PRO A 1 127 ? -10.373 7.088 -10.562 1.00 40.09 127 PRO A C 1
ATOM 876 O O . PRO A 1 127 ? -9.450 7.468 -11.281 1.00 40.09 127 PRO A O 1
ATOM 879 N N . ALA A 1 128 ? -11.505 7.780 -10.458 1.00 33.66 128 ALA A N 1
ATOM 880 C CA . ALA A 1 128 ? -11.675 9.118 -10.996 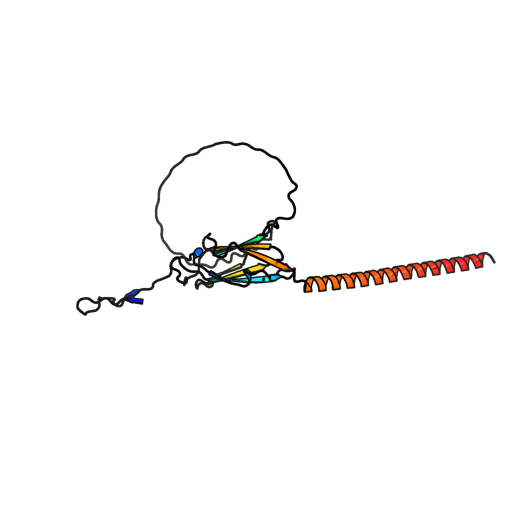1.00 33.66 128 ALA A CA 1
ATOM 881 C C . ALA A 1 128 ? -11.007 10.136 -10.060 1.00 33.66 128 ALA A C 1
ATOM 883 O O . ALA A 1 128 ? -11.401 10.283 -8.907 1.00 33.66 128 ALA A O 1
ATOM 884 N N . ALA A 1 129 ? -9.973 10.792 -10.595 1.00 36.03 129 ALA A N 1
ATOM 885 C CA . ALA A 1 129 ? -9.494 12.135 -10.266 1.00 36.03 129 ALA A CA 1
ATOM 886 C C . ALA A 1 129 ? -9.716 12.598 -8.814 1.00 36.03 129 ALA A C 1
ATOM 888 O O . ALA A 1 129 ? -10.704 13.250 -8.489 1.00 36.03 129 ALA A O 1
ATOM 889 N N . GLY A 1 130 ? -8.746 12.294 -7.952 1.00 38.44 130 GLY A N 1
ATOM 890 C CA . GLY A 1 130 ? -8.704 12.841 -6.597 1.00 38.44 130 GLY A CA 1
ATOM 891 C C . GLY A 1 130 ? -8.021 11.939 -5.584 1.00 38.44 130 GLY A C 1
ATOM 892 O O . GLY A 1 130 ? -8.547 11.804 -4.491 1.00 38.44 130 GLY A O 1
ATOM 893 N N . GLY A 1 131 ? -6.917 11.271 -5.955 1.00 54.56 131 GLY A N 1
ATOM 894 C CA . GLY A 1 131 ? -5.965 10.629 -5.032 1.00 54.56 131 GLY A CA 1
ATOM 895 C C . GLY A 1 131 ? -6.543 9.783 -3.891 1.00 54.56 131 GLY A C 1
ATOM 896 O O . GLY A 1 131 ? -5.872 9.638 -2.873 1.00 54.56 131 GLY A O 1
ATOM 897 N N . ARG A 1 132 ? -7.777 9.275 -4.015 1.00 62.31 132 ARG A N 1
ATOM 898 C CA . ARG A 1 132 ? -8.486 8.573 -2.950 1.00 62.31 132 ARG A CA 1
ATOM 899 C C . ARG A 1 132 ? -8.495 7.092 -3.264 1.00 62.31 132 ARG A C 1
ATOM 901 O O . ARG A 1 132 ? -9.153 6.661 -4.208 1.00 62.31 132 ARG A O 1
ATOM 908 N N . VAL A 1 133 ? -7.764 6.321 -2.473 1.00 72.94 133 VAL A N 1
ATOM 909 C CA . VAL A 1 133 ? -7.772 4.860 -2.572 1.00 72.94 133 VAL A CA 1
ATOM 910 C C . VAL A 1 133 ? -8.683 4.335 -1.470 1.00 72.94 133 VAL A C 1
ATOM 912 O O . VAL A 1 133 ? -8.493 4.647 -0.295 1.00 72.94 133 VAL A O 1
ATOM 915 N N . ALA A 1 134 ? -9.707 3.576 -1.857 1.00 73.81 134 ALA A N 1
ATOM 916 C CA . ALA A 1 134 ? -10.549 2.854 -0.913 1.00 73.81 134 ALA A CA 1
ATOM 917 C C . ALA A 1 134 ? -9.865 1.532 -0.534 1.00 73.81 134 ALA A C 1
ATOM 919 O O . ALA A 1 134 ? -9.357 0.817 -1.403 1.00 73.81 134 ALA A O 1
ATOM 920 N N . GLY A 1 135 ? -9.830 1.228 0.762 1.00 80.44 135 GLY A N 1
ATOM 921 C CA . GLY A 1 135 ? -9.413 -0.080 1.263 1.00 80.44 135 GLY A CA 1
ATOM 922 C C . GLY A 1 135 ? -10.558 -1.092 1.207 1.00 80.44 135 GLY A C 1
ATOM 923 O O . GLY A 1 135 ? -11.730 -0.723 1.222 1.00 80.44 135 GLY A O 1
ATOM 924 N N . SER A 1 136 ? -10.219 -2.375 1.164 1.00 85.88 136 SER A N 1
ATOM 925 C CA . SER A 1 136 ? -11.149 -3.469 1.434 1.00 85.88 136 SER A CA 1
ATOM 926 C C . SER A 1 136 ? -11.166 -3.741 2.931 1.00 85.88 136 SER A C 1
ATOM 928 O O . SER A 1 136 ? -10.102 -3.867 3.534 1.00 85.88 136 SER A O 1
ATOM 930 N N . VAL A 1 137 ? -12.352 -3.887 3.514 1.00 89.06 137 VAL A N 1
ATOM 931 C CA . VAL A 1 137 ? -12.540 -4.204 4.935 1.00 89.06 137 VAL A CA 1
ATOM 932 C C . VAL A 1 137 ? -13.339 -5.495 5.047 1.00 89.06 137 VAL A C 1
ATOM 934 O O . VAL A 1 137 ? -14.357 -5.653 4.376 1.00 89.06 137 VAL A O 1
ATOM 937 N N . VAL A 1 138 ? -12.858 -6.425 5.865 1.00 90.06 138 VAL A N 1
ATOM 938 C CA . VAL A 1 138 ? -13.503 -7.710 6.142 1.00 90.06 138 VAL A CA 1
ATOM 939 C C . VAL A 1 138 ? -13.713 -7.821 7.645 1.00 90.06 138 VAL A C 1
ATOM 941 O O . VAL A 1 138 ? -12.751 -7.857 8.407 1.00 90.06 138 VAL A O 1
ATOM 944 N N . ASP A 1 139 ? -14.973 -7.878 8.063 1.00 89.25 139 ASP A N 1
ATOM 945 C CA . ASP A 1 139 ? -15.357 -8.154 9.447 1.00 89.25 139 ASP A CA 1
ATOM 946 C C . ASP A 1 139 ? -15.320 -9.668 9.705 1.00 89.25 139 ASP A C 1
ATOM 948 O O . ASP A 1 139 ? -15.915 -10.444 8.951 1.00 89.25 139 ASP A O 1
ATOM 952 N N . ARG A 1 140 ? -14.616 -10.100 10.758 1.00 86.25 140 ARG A N 1
ATOM 953 C CA . ARG A 1 140 ? -14.584 -11.509 11.186 1.00 86.25 140 ARG A CA 1
ATOM 954 C C . ARG A 1 140 ? -15.740 -11.891 12.107 1.00 86.25 140 ARG A C 1
ATOM 956 O O . ARG A 1 140 ? -15.921 -13.074 12.388 1.00 86.25 140 ARG A O 1
ATOM 963 N N . GLY A 1 141 ? -16.523 -10.919 12.566 1.00 81.94 141 GLY A N 1
ATOM 964 C CA . GLY A 1 141 ? -17.648 -11.118 13.473 1.00 81.94 141 GLY A CA 1
ATOM 965 C C . GLY A 1 141 ? -17.244 -11.330 14.933 1.00 81.94 141 GLY A C 1
ATOM 966 O O . GLY A 1 141 ? -18.121 -11.496 15.774 1.00 81.94 141 GLY A O 1
ATOM 967 N N . ASP A 1 142 ? -15.948 -11.301 15.245 1.00 81.88 142 ASP A N 1
ATOM 968 C CA . ASP A 1 142 ? -15.380 -11.474 16.587 1.00 81.88 142 ASP A CA 1
ATOM 969 C C . ASP A 1 142 ? -14.867 -10.153 17.190 1.00 81.88 142 ASP A C 1
ATOM 971 O O . ASP A 1 142 ? -14.112 -10.178 18.158 1.00 81.88 142 ASP A O 1
ATOM 975 N N . GLY A 1 143 ? -15.244 -9.012 16.596 1.00 81.81 143 GLY A N 1
ATOM 976 C CA . GLY A 1 143 ? -14.716 -7.686 16.932 1.00 81.81 143 GLY A CA 1
ATOM 977 C C . GLY A 1 143 ? -13.386 -7.341 16.249 1.00 81.81 143 GLY A C 1
ATOM 978 O O . GLY A 1 143 ? -12.869 -6.236 16.453 1.00 81.81 143 GLY A O 1
ATOM 979 N N . THR A 1 144 ? -12.841 -8.239 15.422 1.00 89.38 144 THR A N 1
ATOM 980 C CA . THR A 1 144 ? -11.638 -8.005 14.613 1.00 89.38 144 THR A CA 1
ATOM 981 C C . THR A 1 144 ? -11.995 -7.737 13.153 1.00 89.38 144 THR A C 1
ATOM 983 O O . THR A 1 144 ? -12.737 -8.495 12.525 1.00 89.38 144 THR A O 1
ATOM 986 N N . TYR A 1 145 ? -11.387 -6.699 12.579 1.00 89.38 145 TYR A N 1
ATOM 987 C CA . TYR A 1 145 ? -11.532 -6.348 11.168 1.00 89.38 145 TYR A CA 1
ATOM 988 C C . TYR A 1 145 ? -10.182 -6.468 10.464 1.00 89.38 145 TYR A C 1
ATOM 990 O O . TYR A 1 145 ? -9.183 -5.888 10.898 1.00 89.38 145 TYR A O 1
ATOM 998 N N . ASP A 1 146 ? -10.156 -7.202 9.355 1.00 89.75 146 ASP A N 1
ATOM 999 C CA . ASP A 1 146 ? -9.013 -7.252 8.450 1.00 89.75 146 ASP A CA 1
ATOM 1000 C C . ASP A 1 146 ? -9.204 -6.192 7.367 1.00 89.75 146 ASP A C 1
ATOM 1002 O O . ASP A 1 146 ? -10.150 -6.241 6.578 1.00 89.75 146 ASP A O 1
ATOM 1006 N N . LEU A 1 147 ? -8.291 -5.230 7.306 1.00 89.44 147 LEU A N 1
ATOM 1007 C CA . LEU A 1 147 ? -8.307 -4.176 6.302 1.00 89.44 147 LEU A CA 1
ATOM 1008 C C . LEU A 1 147 ? -7.134 -4.387 5.355 1.00 89.44 147 LEU A C 1
ATOM 1010 O O . LEU A 1 147 ? -6.017 -4.681 5.771 1.00 89.44 147 LEU A O 1
ATOM 1014 N N . SER A 1 148 ? -7.371 -4.242 4.059 1.00 87.94 148 SER A N 1
ATOM 1015 C CA . SER A 1 148 ? -6.319 -4.332 3.055 1.00 87.94 148 SER A CA 1
ATOM 1016 C C . SER A 1 148 ? -6.437 -3.204 2.052 1.00 87.94 148 SER A C 1
ATOM 1018 O O . SER A 1 148 ? -7.528 -2.820 1.640 1.00 87.94 148 SER A O 1
ATOM 1020 N N . TYR A 1 149 ? -5.304 -2.649 1.651 1.00 87.62 149 TYR A N 1
ATOM 1021 C CA . TYR A 1 149 ? -5.264 -1.598 0.645 1.00 87.62 149 TYR A CA 1
ATOM 1022 C C . TYR A 1 149 ? -4.012 -1.744 -0.215 1.00 87.62 149 TYR A C 1
ATOM 1024 O O . TYR A 1 149 ? -3.054 -2.437 0.137 1.00 87.62 149 TYR A O 1
ATOM 1032 N N . ARG A 1 150 ? -4.026 -1.098 -1.381 1.00 88.06 150 ARG A N 1
ATOM 1033 C CA . ARG A 1 150 ? -2.871 -1.054 -2.276 1.00 88.06 150 ARG A CA 1
ATOM 1034 C C . ARG A 1 150 ? -2.067 0.213 -1.996 1.00 88.06 150 ARG A C 1
ATOM 1036 O O . ARG A 1 150 ? -2.499 1.305 -2.350 1.00 88.06 150 ARG A O 1
ATOM 1043 N N . ALA A 1 151 ? -0.902 0.053 -1.380 1.00 85.19 151 ALA A N 1
ATOM 1044 C CA . ALA A 1 151 ? 0.057 1.125 -1.156 1.00 85.19 151 ALA A CA 1
ATOM 1045 C C . ALA A 1 151 ? 0.766 1.468 -2.471 1.00 85.19 151 ALA A C 1
ATOM 1047 O O . ALA A 1 151 ? 1.395 0.604 -3.084 1.00 85.19 151 ALA A O 1
ATOM 1048 N N . LEU A 1 152 ? 0.655 2.718 -2.910 1.00 85.50 152 LEU A N 1
ATOM 1049 C CA . LEU A 1 152 ? 1.386 3.255 -4.056 1.00 85.50 152 LEU A CA 1
ATOM 1050 C C . LEU A 1 152 ? 2.556 4.107 -3.569 1.00 85.50 152 LEU A C 1
ATOM 1052 O O . LEU A 1 152 ? 2.586 4.517 -2.409 1.00 85.50 152 LEU A O 1
ATOM 1056 N N . ALA A 1 153 ? 3.510 4.375 -4.458 1.00 85.62 153 ALA A N 1
ATOM 1057 C CA . ALA A 1 153 ? 4.617 5.271 -4.151 1.00 85.62 153 ALA A CA 1
ATOM 1058 C C . ALA A 1 153 ? 4.102 6.695 -3.903 1.00 85.62 153 ALA A C 1
ATOM 1060 O O . ALA A 1 153 ? 3.103 7.107 -4.496 1.00 85.62 153 ALA A O 1
ATOM 1061 N N . GLY A 1 154 ? 4.780 7.426 -3.026 1.00 84.12 154 GLY A N 1
ATOM 1062 C CA . GLY A 1 154 ? 4.396 8.766 -2.590 1.00 84.12 154 GLY A CA 1
ATOM 1063 C C . GLY A 1 154 ? 4.052 8.829 -1.105 1.00 84.12 154 GLY A C 1
ATOM 1064 O O . GLY A 1 154 ? 4.142 7.836 -0.380 1.00 84.12 154 GLY A O 1
ATOM 1065 N N . GLU A 1 155 ? 3.671 10.020 -0.659 1.00 86.81 155 GLU A N 1
ATOM 1066 C CA . GLU A 1 155 ? 3.203 10.266 0.700 1.00 86.81 155 GLU A CA 1
ATOM 1067 C C . GLU A 1 155 ? 1.680 10.127 0.759 1.00 86.81 155 GLU A C 1
ATOM 1069 O O . GLU A 1 155 ? 0.945 10.723 -0.028 1.00 86.81 155 GLU A O 1
ATOM 1074 N N . TRP A 1 156 ? 1.197 9.315 1.690 1.00 87.38 156 TRP A N 1
ATOM 1075 C CA . TRP A 1 156 ? -0.215 8.992 1.836 1.00 87.38 156 TRP A CA 1
ATOM 1076 C C . TRP A 1 156 ? -0.659 9.266 3.260 1.00 87.38 156 TRP A C 1
ATOM 1078 O O . TRP A 1 156 ? -0.012 8.827 4.205 1.00 87.38 156 TRP A O 1
ATOM 1088 N N . LEU A 1 157 ? -1.792 9.939 3.420 1.00 87.69 157 LEU A N 1
ATOM 1089 C CA . LEU A 1 157 ? -2.463 10.046 4.701 1.00 87.69 157 LEU A CA 1
ATOM 1090 C C . LEU A 1 157 ? -3.547 8.973 4.797 1.00 87.69 157 LEU A C 1
ATOM 1092 O O . LEU A 1 157 ? -4.486 8.944 3.995 1.00 87.69 157 LEU A O 1
ATOM 1096 N N . ILE A 1 158 ? -3.404 8.104 5.790 1.00 88.25 158 ILE A N 1
ATOM 1097 C CA . ILE A 1 158 ? -4.340 7.023 6.083 1.00 88.25 158 ILE A CA 1
ATOM 1098 C C . ILE A 1 158 ? -5.246 7.475 7.227 1.00 88.25 158 ILE A C 1
ATOM 1100 O O . ILE A 1 158 ? -4.754 7.840 8.294 1.00 88.25 158 ILE A O 1
ATOM 1104 N N . ASP A 1 159 ? -6.558 7.436 7.005 1.00 87.62 159 ASP A N 1
ATOM 1105 C CA . ASP A 1 159 ? -7.585 7.703 8.013 1.00 87.62 159 ASP A CA 1
ATOM 1106 C C . ASP A 1 159 ? -8.527 6.497 8.104 1.00 87.62 159 ASP A C 1
ATOM 1108 O O . ASP A 1 159 ? -9.170 6.117 7.115 1.00 87.62 159 ASP A O 1
ATOM 1112 N N . VAL A 1 160 ? -8.561 5.871 9.282 1.00 88.94 160 VAL A N 1
ATOM 1113 C CA . VAL A 1 160 ? -9.407 4.714 9.588 1.00 88.94 160 VAL A CA 1
ATOM 1114 C C . VAL A 1 160 ? -10.432 5.141 10.621 1.00 88.94 160 VAL A C 1
ATOM 1116 O O . VAL A 1 160 ? -10.077 5.585 11.711 1.00 88.94 160 VAL A O 1
ATOM 1119 N N . GLN A 1 161 ? -11.707 4.993 10.282 1.00 88.00 161 GLN A N 1
ATOM 1120 C CA . GLN A 1 161 ? -12.821 5.436 11.107 1.00 88.00 161 GLN A CA 1
ATOM 1121 C C . GLN A 1 161 ? -13.706 4.257 11.513 1.00 88.00 161 GLN A C 1
ATOM 1123 O O . GLN A 1 161 ? -13.969 3.380 10.694 1.00 88.00 161 GLN A O 1
ATOM 1128 N N . ILE A 1 162 ? -14.181 4.266 12.760 1.00 87.56 162 ILE A N 1
ATOM 1129 C CA . ILE A 1 162 ? -15.252 3.396 13.269 1.00 87.56 162 ILE A CA 1
ATOM 1130 C C . ILE A 1 162 ? -16.436 4.293 13.620 1.00 87.56 162 ILE A C 1
ATOM 1132 O O . ILE A 1 162 ? -16.272 5.238 14.395 1.00 87.56 162 ILE A O 1
ATOM 1136 N N . ASP A 1 163 ? -17.607 4.025 13.044 1.00 84.38 163 ASP A N 1
ATOM 1137 C CA . ASP A 1 163 ? -18.843 4.794 13.244 1.00 84.38 163 ASP A CA 1
ATOM 1138 C C . ASP A 1 163 ? -18.632 6.313 13.041 1.00 84.38 163 ASP A C 1
ATOM 1140 O O . ASP A 1 163 ? -19.136 7.158 13.787 1.00 84.38 163 ASP A O 1
ATOM 1144 N N . GLY A 1 164 ? -17.806 6.669 12.048 1.00 81.75 164 GLY A N 1
ATOM 1145 C CA . GLY A 1 164 ? -17.447 8.052 11.710 1.00 81.75 164 GLY A CA 1
ATOM 1146 C C . GLY A 1 164 ? -16.421 8.719 12.637 1.00 81.75 164 GLY A C 1
ATOM 1147 O O . GLY A 1 164 ? -16.200 9.926 12.534 1.00 81.75 164 GLY A O 1
ATOM 1148 N N . ARG A 1 165 ? -15.787 7.975 13.553 1.00 86.25 165 ARG A N 1
ATOM 1149 C CA . ARG A 1 165 ? -14.730 8.481 14.447 1.00 86.25 165 ARG A CA 1
ATOM 1150 C C . ARG A 1 165 ? -13.377 7.870 14.100 1.00 86.25 165 ARG A C 1
ATOM 1152 O O . ARG A 1 165 ? -13.275 6.652 14.013 1.00 86.25 165 ARG A O 1
ATOM 1159 N N . SER A 1 166 ? -12.334 8.690 13.965 1.00 86.31 166 SER A N 1
ATOM 1160 C CA . SER A 1 166 ? -10.976 8.205 13.680 1.00 86.31 166 SER A CA 1
ATOM 1161 C C . SER A 1 166 ? -10.410 7.357 14.821 1.00 86.31 166 SER A C 1
ATOM 1163 O O . SER A 1 166 ? -10.569 7.677 16.003 1.00 86.31 166 SER A O 1
ATOM 1165 N N . VAL A 1 167 ? -9.740 6.269 14.449 1.00 86.88 167 VAL A N 1
ATOM 1166 C CA . VAL A 1 167 ? -9.091 5.326 15.363 1.00 86.88 167 VAL A CA 1
ATOM 1167 C C . VAL A 1 167 ? -7.633 5.731 15.553 1.00 86.88 167 VAL A C 1
ATOM 1169 O O . VAL A 1 167 ? -6.903 5.778 14.562 1.00 86.88 167 VAL A O 1
ATOM 1172 N N . PRO A 1 168 ? -7.146 5.967 16.779 1.00 83.50 168 PRO A N 1
ATOM 1173 C CA . PRO A 1 168 ? -5.727 6.213 17.019 1.00 83.50 168 PRO A CA 1
ATOM 1174 C C . PRO A 1 168 ? -4.855 5.041 16.524 1.00 83.50 168 PRO A C 1
ATOM 1176 O O . PRO A 1 168 ? -5.207 3.882 16.746 1.00 83.50 168 PRO A O 1
ATOM 1179 N N . PRO A 1 169 ? -3.710 5.296 15.864 1.00 77.94 169 PRO A N 1
ATOM 1180 C CA . PRO A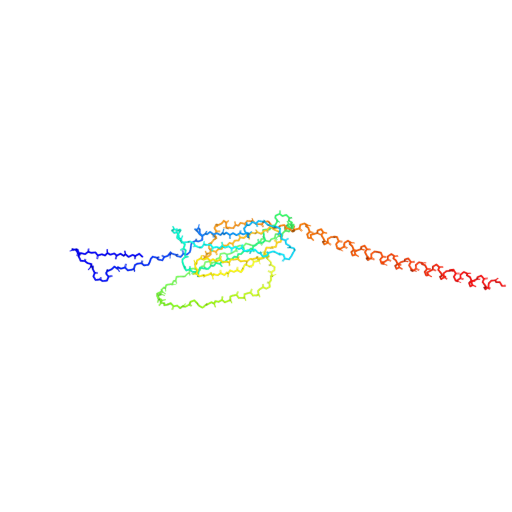 1 169 ? -3.035 6.586 15.685 1.00 77.94 169 PRO A CA 1
ATOM 1181 C C . PRO A 1 169 ? -3.465 7.370 14.429 1.00 77.94 169 PRO A C 1
ATOM 1183 O O . PRO A 1 169 ? -2.787 8.320 14.049 1.00 77.94 169 PRO A O 1
ATOM 1186 N N . THR A 1 170 ? -4.545 6.976 13.753 1.00 80.50 170 THR A N 1
ATOM 1187 C CA . THR A 1 170 ? -5.007 7.646 12.532 1.00 80.50 170 THR A CA 1
ATOM 1188 C C . THR A 1 170 ? -5.780 8.934 12.854 1.00 80.50 170 THR A C 1
ATOM 1190 O O . THR A 1 170 ? -6.492 8.983 13.863 1.00 80.50 170 THR A O 1
ATOM 1193 N N . PRO A 1 171 ? -5.640 9.996 12.039 1.00 82.75 171 PRO A N 1
ATOM 1194 C CA . PRO A 1 171 ? -4.931 10.049 10.755 1.00 82.75 171 PRO A CA 1
ATOM 1195 C C . PRO A 1 171 ? -3.394 10.051 10.874 1.00 82.75 171 PRO A C 1
ATOM 1197 O O . PRO A 1 171 ? -2.832 10.796 11.671 1.00 82.75 171 PRO A O 1
ATOM 1200 N N . CYS A 1 172 ? -2.709 9.253 10.045 1.00 82.38 172 CYS A N 1
ATOM 1201 C CA . CYS A 1 172 ? -1.241 9.160 10.027 1.00 82.38 172 CYS A CA 1
ATOM 1202 C C . CYS A 1 172 ? -0.659 9.244 8.606 1.00 82.38 172 CYS A C 1
ATOM 1204 O O . CYS A 1 172 ? -1.262 8.741 7.655 1.00 82.38 172 CYS A O 1
ATOM 1206 N N . SER A 1 173 ? 0.524 9.853 8.469 1.00 86.38 173 SER A N 1
ATOM 1207 C CA . SER A 1 173 ? 1.253 9.952 7.196 1.00 86.38 173 SER A CA 1
ATOM 1208 C C . SER A 1 173 ? 2.191 8.762 6.997 1.00 86.38 173 SER A C 1
ATOM 1210 O O . SER A 1 173 ? 2.978 8.425 7.880 1.00 86.38 173 SER A O 1
ATOM 1212 N N . VAL A 1 174 ? 2.138 8.155 5.814 1.00 86.50 174 VAL A N 1
ATOM 1213 C CA . VAL A 1 174 ? 2.949 7.008 5.402 1.00 86.50 174 VAL A CA 1
ATOM 1214 C C . VAL A 1 174 ? 3.674 7.355 4.107 1.00 86.50 174 VAL A C 1
ATOM 1216 O O . VAL A 1 174 ? 3.046 7.666 3.096 1.00 86.50 174 VAL A O 1
ATOM 1219 N N . VAL A 1 175 ? 5.005 7.287 4.129 1.00 87.00 175 VAL A N 1
ATOM 1220 C CA . VAL A 1 175 ? 5.852 7.542 2.956 1.00 87.00 175 VAL A CA 1
ATOM 1221 C C . VAL A 1 175 ? 6.248 6.214 2.325 1.00 87.00 175 VAL A C 1
ATOM 1223 O O . VAL A 1 175 ? 6.940 5.407 2.942 1.00 87.00 175 VAL A O 1
ATOM 1226 N N . ASN A 1 176 ? 5.835 5.997 1.079 1.00 87.25 176 ASN A N 1
ATOM 1227 C CA . ASN A 1 176 ? 6.193 4.814 0.308 1.00 87.25 176 ASN A CA 1
ATOM 1228 C C . ASN A 1 176 ? 7.169 5.192 -0.806 1.00 87.25 176 ASN A C 1
ATOM 1230 O O . ASN A 1 176 ? 6.846 6.004 -1.675 1.00 87.25 176 ASN A O 1
ATOM 1234 N N . ALA A 1 177 ? 8.351 4.583 -0.810 1.00 83.69 177 ALA A N 1
ATOM 1235 C CA . ALA A 1 177 ? 9.360 4.807 -1.842 1.00 83.69 177 ALA A CA 1
ATOM 1236 C C . ALA A 1 177 ? 9.321 3.685 -2.883 1.00 83.69 177 ALA A C 1
ATOM 1238 O O . ALA A 1 177 ? 9.007 2.543 -2.555 1.00 83.69 177 ALA A O 1
ATOM 1239 N N . VAL A 1 178 ? 9.634 3.995 -4.142 1.00 83.88 178 VAL A N 1
ATOM 1240 C CA . VAL A 1 178 ? 9.814 2.950 -5.160 1.00 83.88 178 VAL A CA 1
ATOM 1241 C C . VAL A 1 178 ? 11.096 2.182 -4.850 1.00 83.88 178 VAL A C 1
ATOM 1243 O O . VAL A 1 178 ? 12.102 2.799 -4.508 1.00 83.88 178 VAL A O 1
ATOM 1246 N N . ASP A 1 179 ? 11.062 0.855 -4.963 1.00 83.25 179 ASP A N 1
ATOM 1247 C CA . ASP A 1 179 ? 12.263 0.032 -4.799 1.00 83.25 179 ASP A CA 1
ATOM 1248 C C . ASP A 1 179 ? 13.343 0.433 -5.835 1.00 83.25 179 ASP A C 1
ATOM 1250 O O . ASP A 1 179 ? 13.097 0.320 -7.045 1.00 83.25 179 ASP A O 1
ATOM 1254 N N . PRO A 1 180 ? 14.526 0.916 -5.398 1.00 80.31 180 PRO A N 1
ATOM 1255 C CA . PRO A 1 180 ? 15.574 1.367 -6.310 1.00 80.31 180 PRO A CA 1
ATOM 1256 C C . PRO A 1 180 ? 16.113 0.239 -7.198 1.00 80.31 180 PRO A C 1
ATOM 1258 O O . PRO A 1 180 ? 16.517 0.513 -8.328 1.00 80.31 180 PRO A O 1
ATOM 1261 N N . ALA A 1 181 ? 16.069 -1.020 -6.745 1.00 82.25 181 ALA A N 1
ATOM 1262 C CA . ALA A 1 181 ? 16.558 -2.157 -7.523 1.00 82.25 181 ALA A CA 1
ATOM 1263 C C . ALA A 1 181 ? 15.689 -2.412 -8.767 1.00 82.25 181 ALA A C 1
ATOM 1265 O O . ALA A 1 181 ? 16.207 -2.656 -9.857 1.00 82.25 181 ALA A O 1
ATOM 1266 N N . GLU A 1 182 ? 14.363 -2.279 -8.642 1.00 79.38 182 GLU A N 1
ATOM 1267 C CA . GLU A 1 182 ? 13.452 -2.387 -9.792 1.00 79.38 182 GLU A CA 1
ATOM 1268 C C . GLU A 1 182 ? 13.616 -1.222 -10.770 1.00 79.38 182 GLU A C 1
ATOM 1270 O O . GLU A 1 182 ? 13.390 -1.352 -11.979 1.00 79.38 182 GLU A O 1
ATOM 1275 N N . GLU A 1 183 ? 13.965 -0.046 -10.249 1.00 78.56 183 GLU A N 1
ATOM 1276 C CA . GLU A 1 183 ? 14.238 1.118 -11.075 1.00 78.56 183 GLU A CA 1
ATOM 1277 C C . GLU A 1 183 ? 15.514 0.938 -11.897 1.00 78.56 183 GLU A C 1
ATOM 1279 O O . GLU A 1 183 ? 15.522 1.235 -13.094 1.00 78.56 183 GLU A O 1
ATOM 1284 N N . GLU A 1 184 ? 16.562 0.411 -11.269 1.00 83.50 184 GLU A N 1
ATOM 1285 C CA . GLU A 1 184 ? 17.847 0.134 -11.896 1.00 83.50 184 GLU A CA 1
ATOM 1286 C C . GLU A 1 184 ? 17.740 -0.963 -12.960 1.00 83.50 184 GLU A C 1
ATOM 1288 O O . GLU A 1 184 ? 18.188 -0.758 -14.089 1.00 83.50 184 GLU A O 1
ATOM 1293 N N . GLU A 1 185 ? 17.069 -2.081 -12.665 1.00 84.00 185 GLU A N 1
ATOM 1294 C CA . GLU A 1 185 ? 16.900 -3.175 -13.628 1.00 84.00 185 GLU A CA 1
ATOM 1295 C C . GLU A 1 185 ? 16.143 -2.715 -14.885 1.00 84.00 185 GLU A C 1
ATOM 1297 O O . GLU A 1 185 ? 16.494 -3.073 -16.011 1.00 84.00 185 GLU A O 1
ATOM 1302 N N . ARG A 1 186 ? 15.126 -1.863 -14.723 1.00 82.62 186 ARG A N 1
ATOM 1303 C CA . ARG A 1 186 ? 14.407 -1.282 -15.861 1.00 82.62 186 ARG A CA 1
ATOM 1304 C C . ARG A 1 186 ? 15.291 -0.337 -16.666 1.00 82.62 186 ARG A C 1
ATOM 1306 O O . ARG A 1 186 ? 15.300 -0.440 -17.890 1.00 82.62 186 ARG A O 1
ATOM 1313 N N . ARG A 1 187 ? 16.045 0.553 -16.006 1.00 84.69 187 ARG A N 1
ATOM 1314 C CA . ARG A 1 187 ? 16.999 1.437 -16.696 1.00 84.69 187 ARG A CA 1
ATOM 1315 C C . ARG A 1 187 ? 18.029 0.623 -17.479 1.00 84.69 187 ARG A C 1
ATOM 1317 O O . ARG A 1 187 ? 18.339 0.985 -18.608 1.00 84.69 187 ARG A O 1
ATOM 1324 N N . ALA A 1 188 ? 18.496 -0.495 -16.926 1.00 86.69 188 ALA A N 1
ATOM 1325 C CA . ALA A 1 188 ? 19.398 -1.412 -17.613 1.00 86.69 188 ALA A CA 1
ATOM 1326 C C . ALA A 1 188 ? 18.736 -2.082 -18.830 1.00 86.69 188 ALA A C 1
ATOM 1328 O O . ALA A 1 188 ? 19.333 -2.116 -19.905 1.00 86.69 188 ALA A O 1
ATOM 1329 N N . ARG A 1 189 ? 17.490 -2.562 -18.701 1.00 87.94 189 ARG A N 1
ATOM 1330 C CA . ARG A 1 189 ? 16.725 -3.155 -19.817 1.00 87.94 189 ARG A CA 1
ATOM 1331 C C . ARG A 1 189 ? 16.474 -2.149 -20.943 1.00 87.94 189 ARG A C 1
ATOM 1333 O O . ARG A 1 189 ? 16.729 -2.463 -22.102 1.00 87.94 189 ARG A O 1
ATOM 1340 N N . GLU A 1 190 ? 16.035 -0.938 -20.610 1.00 90.62 190 GLU A N 1
ATOM 1341 C CA . GLU A 1 190 ? 15.813 0.140 -21.582 1.00 90.62 190 GLU A CA 1
ATOM 1342 C C . GLU A 1 190 ? 17.126 0.590 -22.243 1.00 90.62 190 GLU A C 1
ATOM 1344 O O . GLU A 1 190 ? 17.157 0.835 -23.447 1.00 90.62 190 GLU A O 1
ATOM 1349 N N . ALA A 1 191 ? 18.226 0.672 -21.487 1.00 90.69 191 ALA A N 1
ATOM 1350 C CA . ALA A 1 191 ? 19.542 1.001 -22.032 1.00 90.69 191 ALA A CA 1
ATOM 1351 C C . ALA A 1 191 ? 20.051 -0.083 -22.994 1.00 90.69 191 ALA A C 1
ATOM 1353 O O . ALA A 1 191 ? 20.526 0.250 -24.077 1.00 90.69 191 ALA A O 1
ATOM 1354 N N . ALA A 1 192 ? 19.891 -1.363 -22.647 1.00 91.62 192 ALA A N 1
ATOM 1355 C CA . ALA A 1 192 ? 20.273 -2.481 -23.507 1.00 91.62 192 ALA A CA 1
ATOM 1356 C C . ALA A 1 192 ? 19.437 -2.530 -24.795 1.00 91.62 192 ALA A C 1
ATOM 1358 O O . ALA A 1 192 ? 19.965 -2.794 -25.876 1.00 91.62 192 ALA A O 1
ATOM 1359 N N . GLU A 1 193 ? 18.136 -2.241 -24.706 1.00 93.62 193 GLU A N 1
ATOM 1360 C CA . GLU A 1 193 ? 17.278 -2.151 -25.887 1.00 93.62 193 GLU A CA 1
ATOM 1361 C C . GLU A 1 193 ? 17.671 -0.970 -26.778 1.00 93.62 193 GLU A C 1
ATOM 1363 O O . GLU A 1 193 ? 17.818 -1.145 -27.987 1.00 93.62 193 GLU A O 1
ATOM 1368 N N . ARG A 1 194 ? 17.915 0.209 -26.196 1.00 93.75 194 ARG A N 1
ATOM 1369 C CA . ARG A 1 194 ? 18.407 1.377 -26.941 1.00 93.75 194 ARG A CA 1
ATOM 1370 C C . ARG A 1 194 ? 19.744 1.098 -27.606 1.00 93.75 194 ARG A C 1
ATOM 1372 O O . ARG A 1 194 ? 19.930 1.475 -28.755 1.00 93.75 194 ARG A O 1
ATOM 1379 N N . GLU A 1 195 ? 20.654 0.417 -26.921 1.00 94.25 195 GLU A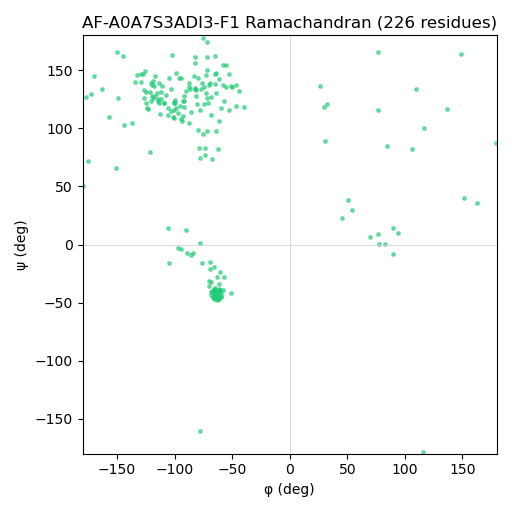 N 1
ATOM 1380 C CA . GLU A 1 195 ? 21.935 0.025 -27.498 1.00 94.25 195 GLU A CA 1
ATOM 1381 C C . GLU A 1 195 ? 21.738 -0.951 -28.664 1.00 94.25 195 GLU A C 1
ATOM 1383 O O . GLU A 1 195 ? 22.355 -0.793 -29.716 1.00 94.25 195 GLU A O 1
ATOM 1388 N N . ARG A 1 196 ? 20.834 -1.927 -28.528 1.00 95.44 196 ARG A N 1
ATOM 1389 C CA . ARG A 1 196 ? 20.485 -2.844 -29.619 1.00 95.44 196 ARG A CA 1
ATOM 1390 C C . ARG A 1 196 ? 19.901 -2.096 -30.818 1.00 95.44 196 ARG A C 1
ATOM 1392 O O . ARG A 1 196 ? 20.355 -2.326 -31.935 1.00 95.44 196 ARG A O 1
ATOM 1399 N N . GLN A 1 197 ? 18.961 -1.180 -30.587 1.00 95.19 197 GLN A N 1
ATOM 1400 C CA . GLN A 1 197 ? 18.363 -0.342 -31.631 1.00 95.19 197 GLN A CA 1
ATOM 1401 C C . GLN A 1 197 ? 19.407 0.562 -32.299 1.00 95.19 197 GLN A C 1
ATOM 1403 O O . GLN A 1 197 ? 19.420 0.695 -33.519 1.00 95.19 197 GLN A O 1
ATOM 1408 N N . GLN A 1 198 ? 20.329 1.143 -31.526 1.00 95.00 198 GLN A N 1
ATOM 1409 C CA . GLN A 1 198 ? 21.426 1.952 -32.059 1.00 95.00 198 GLN A CA 1
ATOM 1410 C C . GLN A 1 198 ? 22.394 1.121 -32.898 1.00 95.00 198 GLN A C 1
ATOM 1412 O O . GLN A 1 198 ? 22.783 1.563 -33.974 1.00 95.00 198 GLN A O 1
ATOM 1417 N N . ARG A 1 199 ? 22.764 -0.084 -32.449 1.00 94.94 199 ARG A N 1
ATOM 1418 C CA . ARG A 1 199 ? 23.629 -0.996 -33.213 1.00 94.94 199 ARG A CA 1
ATOM 1419 C C . ARG A 1 199 ? 22.966 -1.443 -34.510 1.00 94.94 199 ARG A C 1
ATOM 1421 O O . ARG A 1 199 ? 23.627 -1.488 -35.541 1.00 94.94 199 ARG A O 1
ATOM 1428 N N . GLU A 1 200 ? 21.674 -1.747 -34.467 1.00 96.31 200 GLU A N 1
ATOM 1429 C CA . GLU A 1 200 ? 20.901 -2.120 -35.651 1.00 96.31 200 GLU A CA 1
ATOM 1430 C C . GLU A 1 200 ? 20.798 -0.956 -36.643 1.00 96.31 200 GLU A C 1
ATOM 1432 O O . GLU A 1 200 ? 21.088 -1.131 -37.825 1.00 96.31 200 GLU A O 1
ATOM 1437 N N . MET A 1 201 ? 20.498 0.253 -36.162 1.00 95.75 201 MET A N 1
ATOM 1438 C CA . MET A 1 201 ? 20.446 1.450 -37.001 1.00 95.75 201 MET A CA 1
ATOM 1439 C C . MET A 1 201 ? 21.822 1.825 -37.567 1.00 95.75 201 MET A C 1
ATOM 1441 O O . MET A 1 201 ? 21.926 2.168 -38.742 1.00 95.75 201 MET A O 1
ATOM 1445 N N . ALA A 1 202 ? 22.891 1.701 -36.777 1.00 95.62 202 ALA A N 1
ATOM 1446 C CA . ALA A 1 202 ? 24.258 1.925 -37.241 1.00 95.62 202 ALA A CA 1
ATOM 1447 C C . ALA A 1 202 ? 24.672 0.896 -38.303 1.00 95.62 202 ALA A C 1
ATOM 1449 O O . ALA A 1 202 ? 25.284 1.260 -39.304 1.00 95.62 202 ALA A O 1
ATOM 1450 N N . ALA A 1 203 ? 24.300 -0.375 -38.128 1.00 96.31 203 ALA A N 1
ATOM 1451 C CA . ALA A 1 203 ? 24.543 -1.412 -39.125 1.00 96.31 203 ALA A CA 1
ATOM 1452 C C . ALA A 1 203 ? 23.739 -1.171 -40.415 1.00 96.31 203 ALA A C 1
ATOM 1454 O O . ALA A 1 203 ? 24.264 -1.390 -41.504 1.00 96.31 203 ALA A O 1
ATOM 1455 N N . ALA A 1 204 ? 22.494 -0.698 -40.312 1.00 96.31 204 ALA A N 1
ATOM 1456 C CA . ALA A 1 204 ? 21.679 -0.338 -41.470 1.00 96.31 204 ALA A CA 1
ATOM 1457 C C . ALA A 1 204 ? 22.270 0.854 -42.239 1.00 96.31 204 ALA A C 1
ATOM 1459 O O . ALA A 1 204 ? 22.394 0.790 -43.460 1.00 96.31 204 ALA A O 1
ATOM 1460 N N . LEU A 1 205 ? 22.708 1.899 -41.529 1.00 97.06 205 LEU A N 1
ATOM 1461 C CA . LEU A 1 205 ? 23.366 3.056 -42.139 1.00 97.06 205 LEU A CA 1
ATOM 1462 C C . LEU A 1 205 ? 24.686 2.661 -42.814 1.00 97.06 205 LEU A C 1
ATOM 1464 O O . LEU A 1 205 ? 24.963 3.087 -43.931 1.00 97.06 205 LEU A O 1
ATOM 1468 N N . ALA A 1 206 ? 25.483 1.809 -42.165 1.00 95.56 206 ALA A N 1
ATOM 1469 C CA . ALA A 1 206 ? 26.728 1.312 -42.741 1.00 95.56 206 ALA A CA 1
ATOM 1470 C C . ALA A 1 206 ? 26.488 0.529 -44.042 1.00 95.56 206 ALA A C 1
ATOM 1472 O O . ALA A 1 206 ? 27.239 0.700 -44.998 1.00 95.56 206 ALA A O 1
ATOM 1473 N N . ARG A 1 207 ? 25.422 -0.281 -44.103 1.00 95.50 207 ARG A N 1
ATOM 1474 C CA . ARG A 1 207 ? 25.031 -0.986 -45.333 1.00 95.50 207 ARG A CA 1
ATOM 1475 C C . ARG A 1 207 ? 24.618 -0.024 -46.443 1.00 95.50 207 ARG A C 1
ATOM 1477 O O . ARG A 1 207 ? 25.087 -0.188 -47.559 1.00 95.50 207 ARG A O 1
ATOM 1484 N N . GLN A 1 208 ? 23.823 1.004 -46.137 1.00 95.56 208 GLN A N 1
ATOM 1485 C CA . GLN A 1 208 ? 23.443 2.016 -47.132 1.00 95.56 208 GLN A CA 1
ATOM 1486 C C . GLN A 1 208 ? 24.661 2.737 -47.717 1.00 95.56 208 GLN A C 1
ATOM 1488 O O . GLN A 1 208 ? 24.756 2.887 -48.930 1.00 95.56 208 GLN A O 1
ATOM 1493 N N . LEU A 1 209 ? 25.618 3.126 -46.871 1.00 96.19 209 LEU A N 1
ATOM 1494 C CA . LEU A 1 209 ? 26.849 3.774 -47.331 1.00 96.19 209 LEU A CA 1
ATOM 1495 C C . LEU A 1 209 ? 27.712 2.843 -48.193 1.00 96.19 209 LEU A C 1
ATOM 1497 O O . LEU A 1 209 ? 28.322 3.296 -49.156 1.00 96.19 209 LEU A O 1
ATOM 1501 N N . GLN A 1 210 ? 27.770 1.547 -47.866 1.00 93.94 210 GLN A N 1
ATOM 1502 C CA . GLN A 1 210 ? 28.470 0.563 -48.697 1.00 93.94 210 GLN A CA 1
ATOM 1503 C C . GLN A 1 210 ? 27.801 0.397 -50.063 1.00 93.94 210 GLN A C 1
ATOM 1505 O O . GLN A 1 210 ? 28.487 0.428 -51.079 1.00 93.94 210 GLN A O 1
ATOM 1510 N N . GLU A 1 211 ? 26.475 0.271 -50.096 1.00 94.75 211 GLU A N 1
ATOM 1511 C CA . GLU A 1 211 ? 25.709 0.164 -51.342 1.00 94.75 211 GLU A CA 1
ATOM 1512 C C . GLU A 1 211 ? 25.866 1.416 -52.217 1.00 94.75 211 GLU A C 1
ATOM 1514 O O . GLU A 1 211 ? 26.039 1.304 -53.431 1.00 94.75 211 GLU A O 1
ATOM 1519 N N . GLU A 1 212 ? 25.855 2.607 -51.614 1.00 94.81 212 GLU A N 1
ATOM 1520 C CA . GLU A 1 212 ? 26.083 3.871 -52.317 1.00 94.81 212 GLU A CA 1
ATOM 1521 C C . GLU A 1 212 ? 27.504 3.946 -52.894 1.00 94.81 212 GLU A C 1
ATOM 1523 O O . GLU A 1 212 ? 27.664 4.231 -54.081 1.00 94.81 212 GLU A O 1
ATOM 1528 N N . ALA A 1 213 ? 28.526 3.592 -52.108 1.00 94.56 213 ALA A N 1
ATOM 1529 C CA . ALA A 1 213 ? 29.913 3.562 -52.570 1.00 94.56 213 ALA A CA 1
ATOM 1530 C C . ALA A 1 213 ? 30.136 2.544 -53.704 1.00 94.56 213 ALA A C 1
ATOM 1532 O O . ALA A 1 213 ? 30.837 2.830 -54.677 1.00 94.56 213 ALA A O 1
ATOM 1533 N N . GLU A 1 214 ? 29.520 1.360 -53.621 1.00 93.94 214 GLU A N 1
ATOM 1534 C CA . GLU A 1 214 ? 29.566 0.366 -54.697 1.00 93.94 214 GLU A CA 1
ATOM 1535 C C . GLU A 1 214 ? 28.842 0.853 -55.959 1.00 93.94 214 GLU A C 1
ATOM 1537 O O . GLU A 1 214 ? 29.317 0.625 -57.075 1.00 93.94 214 GLU A O 1
ATOM 1542 N N . ALA A 1 215 ? 27.708 1.542 -55.812 1.00 92.06 215 ALA A N 1
ATOM 1543 C CA . ALA A 1 215 ? 26.985 2.122 -56.937 1.00 92.06 215 ALA A CA 1
ATOM 1544 C C . ALA A 1 215 ? 27.787 3.242 -57.615 1.00 92.06 215 ALA A C 1
ATOM 1546 O O . ALA A 1 215 ? 27.813 3.312 -58.845 1.00 92.06 215 ALA A O 1
ATOM 1547 N N . GLU A 1 216 ? 28.463 4.095 -56.845 1.00 93.00 216 GLU A N 1
ATOM 1548 C CA . GLU A 1 216 ? 29.365 5.118 -57.381 1.00 93.00 216 GLU A CA 1
ATOM 1549 C C . GLU A 1 216 ? 30.556 4.499 -58.115 1.00 93.00 216 GLU A C 1
ATOM 1551 O O . GLU A 1 216 ? 30.875 4.931 -59.225 1.00 93.00 216 GLU A O 1
ATOM 1556 N N . ALA A 1 217 ? 31.166 3.448 -57.559 1.00 92.19 217 ALA A N 1
ATOM 1557 C CA . ALA A 1 217 ? 32.257 2.731 -58.216 1.00 92.19 217 ALA A CA 1
ATOM 1558 C C . ALA A 1 217 ? 31.817 2.143 -59.567 1.00 92.19 217 ALA A C 1
ATOM 1560 O O . ALA A 1 217 ? 32.502 2.333 -60.573 1.00 92.19 217 ALA A O 1
ATOM 1561 N N . ARG A 1 218 ? 30.634 1.510 -59.622 1.00 92.00 218 ARG A N 1
ATOM 1562 C CA . ARG A 1 218 ? 30.062 0.990 -60.876 1.00 92.00 218 ARG A CA 1
ATOM 1563 C C . ARG A 1 218 ? 29.809 2.096 -61.900 1.00 92.00 218 ARG A C 1
ATOM 1565 O O . ARG A 1 218 ? 30.200 1.939 -63.051 1.00 92.00 218 ARG A O 1
ATOM 1572 N N . ARG A 1 219 ? 29.228 3.232 -61.488 1.00 88.75 219 ARG A N 1
ATOM 1573 C CA . ARG A 1 219 ? 29.021 4.389 -62.383 1.00 88.75 219 ARG A CA 1
ATOM 1574 C C . ARG A 1 219 ? 30.342 4.946 -62.913 1.00 88.75 219 ARG A C 1
ATOM 1576 O O . ARG A 1 219 ? 30.417 5.328 -64.076 1.00 88.75 219 ARG A O 1
ATOM 1583 N N . GLY A 1 220 ? 31.382 4.986 -62.080 1.00 87.50 220 GLY A N 1
ATOM 1584 C CA . GLY A 1 220 ? 32.720 5.414 -62.489 1.00 87.50 220 GLY A CA 1
ATOM 1585 C C . GLY A 1 220 ? 33.368 4.467 -63.504 1.00 87.50 220 GLY A C 1
ATOM 1586 O O . GLY A 1 220 ? 33.974 4.926 -64.471 1.00 87.50 220 GLY A O 1
ATOM 1587 N N . GLU A 1 221 ? 33.220 3.153 -63.321 1.00 86.69 221 GLU A N 1
ATOM 1588 C CA . GLU A 1 221 ? 33.714 2.147 -64.270 1.00 86.69 221 GLU A CA 1
ATOM 1589 C C . GLU A 1 221 ? 32.953 2.166 -65.603 1.00 86.69 221 GLU A C 1
ATOM 1591 O O . GLU A 1 221 ? 33.578 2.066 -66.660 1.00 86.69 221 GLU A O 1
ATOM 1596 N N . GLU A 1 222 ? 31.628 2.335 -65.574 1.00 85.56 222 GLU A N 1
ATOM 1597 C CA . GLU A 1 222 ? 30.801 2.492 -66.777 1.00 85.56 222 GLU A CA 1
ATOM 1598 C C . GLU A 1 222 ? 31.174 3.765 -67.548 1.00 85.56 222 GLU A C 1
ATOM 1600 O O . GLU A 1 222 ? 31.469 3.688 -68.739 1.00 85.56 222 GLU A O 1
ATOM 1605 N N . ALA A 1 223 ? 31.296 4.909 -66.866 1.00 83.00 223 ALA A N 1
ATOM 1606 C CA . ALA A 1 223 ? 31.717 6.165 -67.490 1.00 83.00 223 ALA A CA 1
ATOM 1607 C C . ALA A 1 223 ? 33.132 6.084 -68.093 1.00 83.00 223 ALA A C 1
ATOM 1609 O O . ALA A 1 223 ? 33.407 6.689 -69.128 1.00 83.00 223 ALA A O 1
ATOM 1610 N N . ARG A 1 224 ? 34.040 5.318 -67.472 1.00 83.88 224 ARG A N 1
ATOM 1611 C CA . ARG A 1 224 ? 35.385 5.084 -68.015 1.00 83.88 224 ARG A CA 1
ATOM 1612 C C . ARG A 1 224 ? 35.359 4.206 -69.269 1.00 83.88 224 ARG A C 1
ATOM 1614 O O . ARG A 1 224 ? 36.157 4.453 -70.163 1.00 83.88 224 ARG A O 1
ATOM 1621 N N . ARG A 1 225 ? 34.459 3.219 -69.344 1.00 82.81 225 ARG A N 1
ATOM 1622 C CA . ARG A 1 225 ? 34.270 2.378 -70.541 1.00 82.81 225 ARG A CA 1
ATOM 1623 C C . ARG A 1 225 ? 33.643 3.130 -71.711 1.00 82.81 225 ARG A C 1
ATOM 1625 O O . ARG A 1 225 ? 33.931 2.786 -72.845 1.00 82.81 225 ARG A O 1
ATOM 1632 N N . GLU A 1 226 ? 32.790 4.119 -71.456 1.00 79.44 226 GLU A N 1
ATOM 1633 C CA . GLU A 1 226 ? 32.180 4.934 -72.520 1.00 79.44 226 GLU A CA 1
ATOM 1634 C C . GLU A 1 226 ? 33.136 5.983 -73.116 1.00 79.44 226 GLU A C 1
ATOM 1636 O O . GLU A 1 226 ? 32.866 6.523 -74.187 1.00 79.44 226 GLU A O 1
ATOM 1641 N N . ALA A 1 227 ? 34.244 6.285 -72.434 1.00 75.81 227 ALA A N 1
ATOM 1642 C CA . ALA A 1 227 ? 35.227 7.283 -72.856 1.00 75.81 227 ALA A CA 1
ATOM 1643 C C . ALA A 1 227 ? 36.414 6.711 -73.662 1.00 75.81 227 ALA A C 1
ATOM 1645 O O . ALA A 1 227 ? 37.273 7.488 -74.088 1.00 75.81 227 ALA A O 1
ATOM 1646 N N . GLU A 1 228 ? 36.482 5.387 -73.839 1.00 66.69 228 GLU A N 1
ATOM 1647 C CA . GLU A 1 228 ? 37.548 4.646 -74.538 1.00 66.69 228 GLU A CA 1
ATOM 1648 C C . GLU A 1 228 ? 37.061 4.124 -75.900 1.00 66.69 228 GLU A C 1
ATOM 1650 O O . GLU A 1 228 ? 37.825 4.263 -76.884 1.00 66.69 228 GLU A O 1
#

Sequence (228 aa):
MHLAVRVSGGDLPDSPFCITVVPASASAARSELRGEGLVGALVRRGGLQRALRLETRDAFGNDCKEGGADVTVSLRLAEVAGAAALGDGERHQVGSDGGGDRSGGGGSVASSPRTPMARPTSAGGSPAAGGRVAGSVVDRGDGTYDLSYRALAGEWLIDVQIDGRSVPPTPCSVVNAVDPAEEEERRAREAAERERQQREMAAALARQLQEEAEAEARRGEEARREAE

Solvent-accessible surface area (backbone atoms only — not comparable to full-atom values): 13742 Å² total; per-residue (Å²): 93,76,50,74,48,67,59,98,87,41,68,41,92,77,47,62,36,80,49,83,88,74,61,57,69,71,24,25,83,55,19,46,66,47,52,69,57,73,49,57,44,77,16,46,95,86,34,34,84,30,51,33,41,36,45,33,8,6,86,88,64,44,66,19,69,54,45,86,74,55,70,48,50,45,32,35,55,45,76,68,91,81,76,89,86,88,72,93,70,90,74,89,82,80,87,82,90,81,88,81,89,84,87,85,87,87,85,84,89,82,90,81,91,77,79,93,71,87,74,84,79,78,74,88,66,77,86,72,87,71,62,62,49,73,47,50,74,44,77,71,45,54,19,40,31,46,33,37,35,72,43,53,61,48,45,31,33,41,36,39,23,37,75,88,32,55,24,48,78,32,71,40,76,30,53,20,43,63,43,64,68,66,53,48,55,47,53,50,51,53,49,52,50,50,50,51,51,48,52,52,50,51,52,51,50,52,50,52,52,50,54,50,51,52,51,50,51,50,53,52,53,51,56,54,62,76,74,109

Foldseek 3Di:
DWCFDDDPRHTDVVPRDDDDDAFDDFDLALKDKDWPVQAAEAAAQQFDKTKIKIFTHHPVNHTHQFDDWDKWKKKFFPPPPDDDDPDPDDDDDDDDDDDDDDDDDDDDDDDDDDDDDDDPPPPPDDPPDGRIWTWDWDDPGRRMIMIMTTGHAHKMFMFMDTNNHTHPPPRDIYHYHHDVVVVVVVVVVVVVVVVVVVVVVVVVVVVVVVVVVVVVVVVVVVVVVVVD

Organism: NCBI:txid156174

Secondary structure (DSSP, 8-state):
-EE--EETTEEPTTPSEE------SB-TTT-EEESGGGS--EE-TT-EEEEEEEE-BBTTSPBPSS----EEEEEEE---SSS---------------------------------------------SS-EEEPEEEE-SSSEEEEEEEEPSEEEEEEEEETTEEPTT-SEEEEEEEPHHHHHHHHHHHHHHHHHHHHHHHHHHHHHHHHHHHHHHHHHHHHHHHT-

Mean predicted aligned error: 16.93 Å